Protein AF-0000000076986223 (afdb_homodimer)

Nearest PDB structures (foldseek):
  4iwb-assembly1_A  TM=4.408E-01  e=3.307E+00  Aquifex aeolicus
  2l6g-assembly1_A  TM=3.551E-01  e=8.817E+00  unclassified
  2l6g-assembly1_A  TM=3.552E-01  e=9.725E+00  unclassified

Radius of gyration: 21.14 Å; Cα contacts (8 Å, |Δi|>4): 326; chains: 2; bounding box: 59×64×64 Å

Sequence (326 aa):
MASEPKKGCLAKALCYPVVVFSQCLNPPRLSQDSILYWYIPFAGGASYTAFSIHIFNPKSLASLFPNGNHMVANMLLFNTHLGAGLYLFNRRHLALAPTHYRLMYSVYGAVIFNFGSILLWALSKVVLPENAWVRGSCAVSASLAMLLIGREYVNYVDSKIKKMASEPKKGCLAKALCYPVVVFSQCLNPPRLSQDSILYWYIPFAGGASYTAFSIHIFNPKSLASLFPNGNHMVANMLLFNTHLGAGLYLFNRRHLALAPTHYRLMYSVYGAVIFNFGSILLWALSKVVLPENAWVRGSCAVSASLAMLLIGREYVNYVDSKIKK

Solvent-accessible surface area (backbone atoms only — not comparable to full-atom values): 16860 Å² total; per-residue (Å²): 144,76,85,68,74,65,61,59,58,56,50,54,59,57,44,45,55,46,46,55,51,46,48,65,70,55,70,71,72,93,38,76,63,40,38,54,67,43,47,41,28,49,52,6,52,54,23,41,32,54,43,33,29,33,69,50,35,57,61,60,44,36,70,76,30,71,92,41,35,70,59,51,52,49,50,24,51,50,38,22,38,53,7,43,18,38,48,47,44,68,29,69,69,38,62,75,43,60,67,71,57,24,50,50,53,14,48,51,51,17,50,26,48,52,32,8,48,50,43,50,46,54,61,54,42,72,78,47,72,99,39,69,65,62,29,42,52,47,17,46,51,51,40,50,49,54,53,49,53,53,50,49,51,55,50,52,54,43,68,46,37,64,129,142,83,85,64,75,64,60,59,58,57,50,54,59,56,44,47,55,46,46,54,51,47,48,64,70,55,70,73,73,95,37,75,63,40,38,54,67,42,48,42,28,48,52,6,52,52,24,41,33,53,45,33,29,33,70,50,34,58,61,60,42,36,70,78,29,72,93,41,33,71,58,50,52,48,49,24,53,48,38,23,38,51,6,43,17,37,48,47,44,70,29,69,69,37,62,75,43,60,66,72,58,26,51,48,53,15,48,51,50,18,50,26,48,51,32,7,46,50,44,51,47,55,62,52,44,72,77,47,72,100,39,69,67,61,29,43,51,48,17,47,51,51,40,49,50,53,51,49,52,53,49,49,50,54,49,51,53,39,68,45,38,64,130

Foldseek 3Di:
DDDPVPVVVVVVLVVVVVVLVVCVVPQDDDDPCSCLAPVLLVLLLVLLLVLLLCLLPVVVQCVVPVPCSVVSNVVSLVSVLSNQLSNQLPADVLVPPPNVVSNVVSNVVSVCLSVVLSVVSNVVSVVDDPDSVRSSVCSNVSSVVSVSVVVVVSVVVSVPDDD/DDDPPPVVVVVVLVVVVVVLVVCVVPQDDDDPCSCLAPVLLVLLLVLLLVLLLCLLPVVVQCVVPVPCSVVSNVVSLVSVLSNQLSNQLPADVLVVPPNVVSNVVSNVVSVCLSVVLSVVSNVVSVVDDPDSVRSSVCSNVSSVVSVSVVVVVSVVVSVPDDD

pLDDT: mean 83.34, std 21.3, range [25.44, 98.75]

Secondary structure (DSSP, 8-state):
---TTHHHHHHHHHHHHHHHHHHHHSPPP--HHHIIIIIHHHHHHHHHHHHHHHHH-HHHHHHH-TTTHHHHHHHHHHHHHHHHHHHHHT-HHHHTS-HHHHHHHHHHHHHHHHHHHHHHHHHHHTTS-S-HHHHHHHHHHHHHHHHHHHHHHHHHHHHHB--/---GGGHHHHHHHHHHHHHHHHHHHSPPP--HHHIIIIIHHHHHHHHHHHHHHHHH-HHHHHHH-TTTHHHHHHHHHHHHHHHHHHHHHT-HHHHTS-HHHHHHHHHHHHHHHHHHHHHHHHHHHTTS-S-HHHHHHHHHHHHHHHHHHHHHHHHHHHHHB--

Structure (mmCIF, N/CA/C/O backbone):
data_AF-0000000076986223-model_v1
#
loop_
_entity.id
_entity.type
_entity.pdbx_description
1 polymer 'Uncharacterized protein'
#
loop_
_atom_site.group_PDB
_atom_site.id
_atom_site.type_symbol
_atom_site.label_atom_id
_atom_site.label_alt_id
_atom_site.label_comp_id
_atom_site.label_asym_id
_atom_site.label_entity_id
_atom_site.label_seq_id
_atom_site.pdbx_PDB_ins_code
_atom_site.Cartn_x
_atom_site.Cartn_y
_atom_site.Cartn_z
_atom_site.occupancy
_atom_site.B_iso_or_equiv
_atom_site.auth_seq_id
_atom_site.auth_comp_id
_atom_site.auth_asym_id
_atom_site.auth_atom_id
_atom_site.pdbx_PDB_model_num
ATOM 1 N N . MET A 1 1 ? -9.914 38.312 -14.742 1 25.44 1 MET A N 1
ATOM 2 C CA . MET A 1 1 ? -8.578 38.406 -14.164 1 25.44 1 MET A CA 1
ATOM 3 C C . MET A 1 1 ? -8.047 37.031 -13.781 1 25.44 1 MET A C 1
ATOM 5 O O . MET A 1 1 ? -7.094 36.938 -13.008 1 25.44 1 MET A O 1
ATOM 9 N N . ALA A 1 2 ? -8.578 35.906 -14.062 1 27.08 2 ALA A N 1
ATOM 10 C CA . ALA A 1 2 ? -9.227 34.75 -13.5 1 27.08 2 ALA A CA 1
ATOM 11 C C . ALA A 1 2 ? -8.281 33.531 -13.469 1 27.08 2 ALA A C 1
ATOM 13 O O . ALA A 1 2 ? -8.086 32.938 -12.422 1 27.08 2 ALA A O 1
ATOM 14 N N . SER A 1 3 ? -8.25 32.75 -14.461 1 30.22 3 SER A N 1
ATOM 15 C CA . SER A 1 3 ? -8.156 31.281 -14.492 1 30.22 3 SER A CA 1
ATOM 16 C C . SER A 1 3 ? -6.699 30.812 -14.508 1 30.22 3 SER A C 1
ATOM 18 O O . SER A 1 3 ? -6.375 29.797 -15.117 1 30.22 3 SER A O 1
ATOM 20 N N . GLU A 1 4 ? -5.668 31.688 -14.211 1 30.16 4 GLU A N 1
ATOM 21 C CA . GLU A 1 4 ? -4.258 31.422 -14.477 1 30.16 4 GLU A CA 1
ATOM 22 C C . GLU A 1 4 ? -3.715 30.344 -13.547 1 30.16 4 GLU A C 1
ATOM 24 O O . GLU A 1 4 ? -2.51 30.094 -13.523 1 30.16 4 GLU A O 1
ATOM 29 N N . PRO A 1 5 ? -4.367 30.094 -12.352 1 35.06 5 PRO A N 1
ATOM 30 C CA . PRO A 1 5 ? -3.643 29.391 -11.289 1 35.06 5 PRO A CA 1
ATOM 31 C C . PRO A 1 5 ? -3.262 27.969 -11.672 1 35.06 5 PRO A C 1
ATOM 33 O O . PRO A 1 5 ? -2.73 27.219 -10.836 1 35.06 5 PRO A O 1
ATOM 36 N N . LYS A 1 6 ? -3.742 27.5 -12.742 1 38.44 6 LYS A N 1
ATOM 37 C CA . LYS A 1 6 ? -3.525 26.078 -13.062 1 38.44 6 LYS A CA 1
ATOM 38 C C . LYS A 1 6 ? -2.064 25.812 -13.414 1 38.44 6 LYS A C 1
ATOM 40 O O . LYS A 1 6 ? -1.655 24.672 -13.555 1 38.44 6 LYS A O 1
ATOM 45 N N . LYS A 1 7 ? -1.315 26.734 -14.031 1 38.19 7 LYS A N 1
ATOM 46 C CA . LYS A 1 7 ? 0.03 26.562 -14.57 1 38.19 7 LYS A CA 1
ATOM 47 C C . LYS A 1 7 ? 1.044 26.328 -13.453 1 38.19 7 LYS A C 1
ATOM 49 O O . LYS A 1 7 ? 2.072 25.688 -13.664 1 38.19 7 LYS A O 1
ATOM 54 N N . GLY A 1 8 ? 0.812 26.891 -12.289 1 32.44 8 GLY A N 1
ATOM 55 C CA . GLY A 1 8 ? 1.794 26.797 -11.227 1 32.44 8 GLY A CA 1
ATOM 56 C C . GLY A 1 8 ? 1.901 25.391 -10.641 1 32.44 8 GLY A C 1
ATOM 57 O O . GLY A 1 8 ? 2.943 25.016 -10.102 1 32.44 8 GLY A O 1
ATOM 58 N N . CYS A 1 9 ? 0.791 24.703 -10.586 1 33.97 9 CYS A N 1
ATOM 59 C CA . CYS A 1 9 ? 0.79 23.391 -9.938 1 33.97 9 CYS A CA 1
ATOM 60 C C . CYS A 1 9 ? 1.494 22.344 -10.797 1 33.97 9 CYS A C 1
ATOM 62 O O . CYS A 1 9 ? 2.232 21.516 -10.273 1 33.97 9 CYS A O 1
ATOM 64 N N . LEU A 1 10 ? 1.313 22.406 -12.055 1 32.84 10 LEU A N 1
ATOM 65 C CA . LEU A 1 10 ? 2.047 21.516 -12.953 1 32.84 10 LEU A CA 1
ATOM 66 C C . LEU A 1 10 ? 3.535 21.844 -12.945 1 32.84 10 LEU A C 1
ATOM 68 O O . LEU A 1 10 ? 4.375 20.953 -12.969 1 32.84 10 LEU A O 1
ATOM 72 N N . ALA A 1 11 ? 3.867 23.062 -12.969 1 33.06 11 ALA A N 1
ATOM 73 C CA . ALA A 1 11 ? 5.262 23.484 -12.945 1 33.06 11 ALA A CA 1
ATOM 74 C C . ALA A 1 11 ? 5.953 23.031 -11.664 1 33.06 11 ALA A C 1
ATOM 76 O O . ALA A 1 11 ? 7.082 22.547 -11.695 1 33.06 11 ALA A O 1
ATOM 77 N N . LYS A 1 12 ? 5.316 23.156 -10.539 1 37.81 12 LYS A N 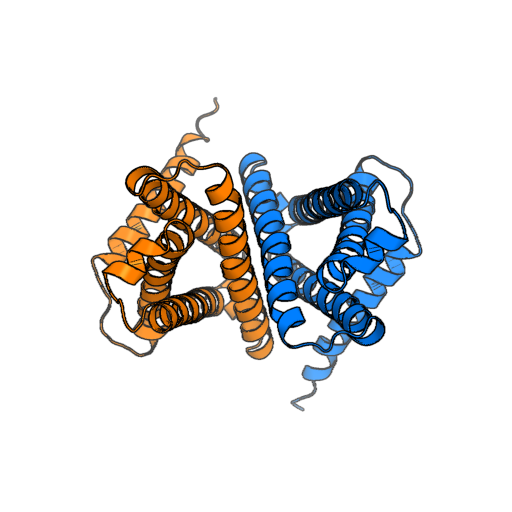1
ATOM 78 C CA . LYS A 1 12 ? 5.91 22.703 -9.281 1 37.81 12 LYS A CA 1
ATOM 79 C C . LYS A 1 12 ? 6.004 21.172 -9.234 1 37.81 12 LYS A C 1
ATOM 81 O O . LYS A 1 12 ? 6.941 20.625 -8.656 1 37.81 12 LYS A O 1
ATOM 86 N N . ALA A 1 13 ? 5.141 20.5 -9.805 1 37.47 13 ALA A N 1
ATOM 87 C CA . ALA A 1 13 ? 5.207 19.047 -9.961 1 37.47 13 ALA A CA 1
ATOM 88 C C . ALA A 1 13 ? 6.375 18.656 -10.852 1 37.47 13 ALA A C 1
ATOM 90 O O . ALA A 1 13 ? 7.023 17.625 -10.617 1 37.47 13 ALA A O 1
ATOM 91 N N . LEU A 1 14 ? 6.609 19.344 -11.867 1 36.62 14 LEU A N 1
ATOM 92 C CA . LEU A 1 14 ? 7.746 19.125 -12.758 1 36.62 14 LEU A CA 1
ATOM 93 C C . LEU A 1 14 ? 9.047 19.578 -12.094 1 36.62 14 LEU A C 1
ATOM 95 O O . LEU A 1 14 ? 10.133 19.156 -12.5 1 36.62 14 LEU A O 1
ATOM 99 N N . CYS A 1 15 ? 8.938 20.547 -11.297 1 36.09 15 CYS A N 1
ATOM 100 C CA . CYS A 1 15 ? 10.164 21 -10.648 1 36.09 15 CYS A CA 1
ATOM 101 C C . CYS A 1 15 ? 10.672 19.969 -9.656 1 36.09 15 CYS A C 1
ATOM 103 O O . CYS A 1 15 ? 11.867 19.922 -9.352 1 36.09 15 CYS A O 1
ATOM 105 N N . TYR A 1 16 ? 9.852 19.266 -9.125 1 38.56 16 TYR A N 1
ATOM 106 C CA . TYR A 1 16 ? 10.25 18.281 -8.117 1 38.56 16 TYR A CA 1
ATOM 107 C C . TYR A 1 16 ? 11.062 17.156 -8.742 1 38.56 16 TYR A C 1
ATOM 109 O O . TYR A 1 16 ? 12.055 16.703 -8.156 1 38.56 16 TYR A O 1
ATOM 117 N N . PRO A 1 17 ? 10.727 16.688 -9.844 1 40 17 PRO A N 1
ATOM 118 C CA . PRO A 1 17 ? 11.703 15.781 -10.445 1 40 17 PRO A CA 1
ATOM 119 C C . PRO A 1 17 ? 13.07 16.438 -10.656 1 40 17 PRO A C 1
ATOM 121 O O . PRO A 1 17 ? 14.102 15.781 -10.492 1 40 17 PRO A O 1
ATOM 124 N N . VAL A 1 18 ? 12.953 17.609 -10.969 1 40.72 18 VAL A N 1
ATOM 125 C CA . VAL A 1 18 ? 14.211 18.328 -11.211 1 40.72 18 VAL A CA 1
ATOM 126 C C . VAL A 1 18 ? 15 18.438 -9.906 1 40.72 18 VAL A C 1
ATOM 128 O O . VAL A 1 18 ? 16.219 18.266 -9.891 1 40.72 18 VAL A O 1
ATOM 131 N N . VAL A 1 19 ? 14.32 18.688 -8.898 1 38.53 19 VAL A N 1
ATOM 132 C CA . VAL A 1 19 ? 15.055 18.828 -7.645 1 38.53 19 VAL A CA 1
ATOM 133 C C . VAL A 1 19 ? 15.594 17.469 -7.207 1 38.53 19 VAL A C 1
ATOM 135 O O . VAL A 1 19 ? 16.734 17.359 -6.777 1 38.53 19 VAL A O 1
ATOM 138 N N . VAL A 1 20 ? 14.773 16.5 -7.27 1 45.53 20 VAL A N 1
ATOM 139 C CA . VAL A 1 20 ? 15.273 15.172 -6.914 1 45.53 20 VAL A CA 1
ATOM 140 C C . VAL A 1 20 ? 16.438 14.797 -7.828 1 45.53 20 VAL A C 1
ATOM 142 O O . VAL A 1 20 ? 17.453 14.281 -7.363 1 45.53 20 VAL A O 1
ATOM 145 N N . PHE A 1 21 ? 16.172 15.094 -9.086 1 45.91 21 PHE A N 1
ATOM 146 C CA . PHE A 1 21 ? 17.25 14.844 -10.039 1 45.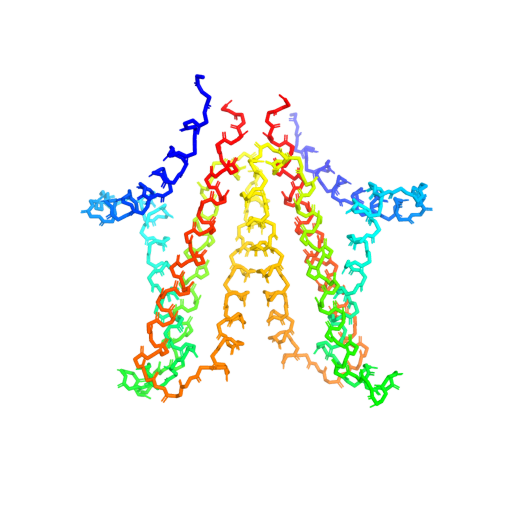91 21 PHE A CA 1
ATOM 147 C C . PHE A 1 21 ? 18.453 15.711 -9.727 1 45.91 21 PHE A C 1
ATOM 149 O O . PHE A 1 21 ? 19.594 15.25 -9.805 1 45.91 21 PHE A O 1
ATOM 156 N N . SER A 1 22 ? 18.188 16.891 -9.422 1 40.97 22 SER A N 1
ATOM 157 C CA . SER A 1 22 ? 19.297 17.781 -9.117 1 40.97 22 SER A CA 1
ATOM 158 C C . SER A 1 22 ? 20 17.375 -7.824 1 40.97 22 SER A C 1
ATOM 160 O O . SER A 1 22 ? 21.219 17.484 -7.715 1 40.97 22 SER A O 1
ATOM 162 N N . GLN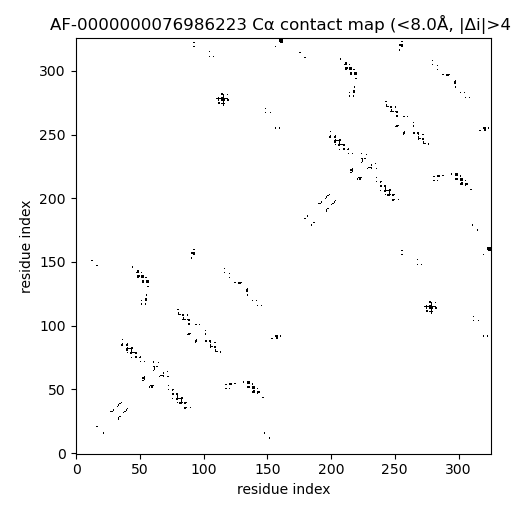 A 1 23 ? 19.297 17.109 -6.848 1 45.03 23 GLN A N 1
ATOM 163 C CA . GLN A 1 23 ? 19.938 16.656 -5.617 1 45.03 23 GLN A CA 1
ATOM 164 C C . GLN A 1 23 ? 20.719 15.359 -5.844 1 45.03 23 GLN A C 1
ATOM 166 O O . GLN A 1 23 ? 21.719 15.109 -5.18 1 45.03 23 GLN A O 1
ATOM 171 N N . CYS A 1 24 ? 20.156 14.586 -6.688 1 49.22 24 CYS A N 1
ATOM 172 C CA . CYS A 1 24 ? 20.922 13.406 -7.066 1 49.22 24 CYS A CA 1
ATOM 173 C C . CYS A 1 24 ? 22.281 13.789 -7.633 1 49.22 24 CYS A C 1
ATOM 175 O O . CYS A 1 24 ? 23.25 13.047 -7.496 1 49.22 24 CYS A O 1
ATOM 177 N N . LEU A 1 25 ? 22.359 14.938 -8.211 1 49.25 25 LEU A N 1
ATOM 178 C CA . LEU A 1 25 ? 23.594 15.328 -8.883 1 49.25 25 LEU A CA 1
ATOM 179 C C . LEU A 1 25 ? 24.578 15.938 -7.891 1 49.25 25 LEU A C 1
ATOM 181 O O . LEU A 1 25 ? 25.781 16.031 -8.188 1 49.25 25 LEU A O 1
ATOM 185 N N . ASN A 1 26 ? 24.156 16.438 -6.789 1 49.47 26 ASN A N 1
ATOM 186 C CA . ASN A 1 26 ? 25.125 16.938 -5.805 1 49.47 26 ASN A CA 1
ATOM 187 C C . ASN A 1 26 ? 24.984 16.203 -4.473 1 49.47 26 ASN A C 1
ATOM 189 O O . ASN A 1 26 ? 24.281 16.672 -3.57 1 49.47 26 ASN A O 1
ATOM 193 N N . PRO A 1 27 ? 25.578 15.023 -4.461 1 58.69 27 PRO A N 1
ATOM 194 C CA . PRO A 1 27 ? 25.453 14.258 -3.217 1 58.69 27 PRO A CA 1
ATOM 195 C C . PRO A 1 27 ? 26.109 14.961 -2.027 1 58.69 27 PRO A C 1
ATOM 197 O O . PRO A 1 27 ? 27.156 15.602 -2.178 1 58.69 27 PRO A O 1
ATOM 200 N N . PRO A 1 28 ? 25.344 15.164 -0.94 1 62.69 28 PRO A N 1
ATOM 201 C CA . PRO A 1 28 ? 25.938 15.789 0.245 1 62.69 28 PRO A CA 1
ATOM 202 C C . PRO A 1 28 ? 27.141 15.023 0.77 1 62.69 28 PRO A C 1
ATOM 204 O O . PRO A 1 28 ? 27.375 13.875 0.378 1 62.69 28 PRO A O 1
ATOM 207 N N . ARG A 1 29 ? 27.922 15.719 1.594 1 67.94 29 ARG A N 1
ATOM 208 C CA . ARG A 1 29 ? 29.047 15.094 2.266 1 67.94 29 ARG A CA 1
ATOM 209 C C . ARG A 1 29 ? 28.594 13.922 3.133 1 67.94 29 ARG A C 1
ATOM 211 O O . ARG A 1 29 ? 27.484 13.938 3.668 1 67.94 29 ARG A O 1
ATOM 218 N N . LEU A 1 30 ? 29.375 12.789 3.215 1 69.44 30 LEU A N 1
ATOM 219 C CA . LEU A 1 30 ? 29.062 11.547 3.914 1 69.44 30 LEU A CA 1
ATOM 220 C C . LEU A 1 30 ? 28.969 11.773 5.418 1 69.44 30 LEU A C 1
ATOM 222 O O . LEU A 1 30 ? 29.922 12.258 6.035 1 69.44 30 LEU A O 1
ATOM 226 N N . SER A 1 31 ? 27.859 11.977 5.98 1 72.56 31 SER A N 1
ATOM 227 C CA . SER A 1 31 ? 27.547 12 7.406 1 72.56 31 SER A CA 1
ATOM 228 C C . SER A 1 31 ? 26.406 11.047 7.734 1 72.56 31 SER A C 1
ATOM 230 O O . SER A 1 31 ? 25.719 10.539 6.832 1 72.56 31 SER A O 1
ATOM 232 N N . GLN A 1 32 ? 26.406 10.648 8.992 1 75.94 32 GLN A N 1
ATOM 233 C CA . GLN A 1 32 ? 25.328 9.758 9.398 1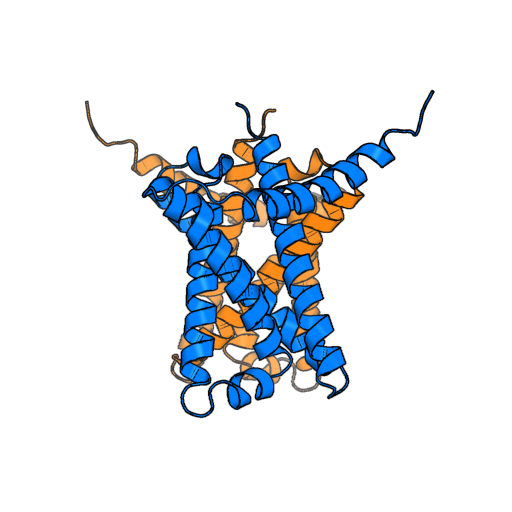 75.94 32 GLN A CA 1
ATOM 234 C C . GLN A 1 32 ? 23.969 10.312 8.961 1 75.94 32 GLN A C 1
ATOM 236 O O . GLN A 1 32 ? 23.109 9.562 8.477 1 75.94 32 GLN A O 1
ATOM 241 N N . ASP A 1 33 ? 23.859 11.539 9.055 1 76.12 33 ASP A N 1
ATOM 242 C CA . ASP A 1 33 ? 22.594 12.18 8.672 1 76.12 33 ASP A CA 1
ATOM 243 C C . ASP A 1 33 ? 22.375 12.109 7.164 1 76.12 33 ASP A C 1
ATOM 245 O O . ASP A 1 33 ? 21.266 11.812 6.707 1 76.12 33 ASP A O 1
ATOM 249 N N . SER A 1 34 ? 23.406 12.32 6.512 1 76.06 34 SER A N 1
ATOM 250 C CA . SER A 1 34 ? 23.281 12.305 5.059 1 76.06 34 SER A CA 1
ATOM 251 C C . SER A 1 34 ? 22.984 10.898 4.547 1 76.06 34 SER A C 1
ATOM 253 O O . SER A 1 34 ? 22.266 10.727 3.553 1 76.06 34 SER A O 1
ATOM 255 N N . ILE A 1 35 ? 23.531 9.969 5.195 1 71.81 35 ILE A N 1
ATOM 256 C CA . ILE A 1 35 ? 23.328 8.578 4.809 1 71.81 35 ILE A CA 1
ATOM 257 C C . ILE A 1 35 ? 21.859 8.195 5.035 1 71.81 35 ILE A C 1
ATOM 259 O O . ILE A 1 35 ? 21.203 7.66 4.141 1 71.81 35 ILE A O 1
ATOM 263 N N . LEU A 1 36 ? 21.391 8.531 6.148 1 75 36 LEU A N 1
ATOM 264 C CA . LEU A 1 36 ? 20.047 8.109 6.555 1 75 36 LEU A CA 1
ATOM 265 C C . LEU A 1 36 ? 18.984 8.93 5.836 1 75 36 LEU A C 1
ATOM 267 O O . LEU A 1 36 ? 17.891 8.43 5.57 1 75 36 LEU A O 1
ATOM 271 N N . TYR A 1 37 ? 19.359 10.109 5.492 1 77.62 37 TYR A N 1
ATOM 272 C CA . TYR A 1 37 ? 18.328 11.008 4.996 1 77.62 37 TYR A CA 1
ATOM 273 C C . TYR A 1 37 ? 18.344 11.07 3.475 1 77.62 37 TYR A C 1
ATOM 275 O O . TYR A 1 37 ? 17.312 11.375 2.852 1 77.62 37 TYR A O 1
ATOM 283 N N . TRP A 1 38 ? 19.5 10.664 2.928 1 77.62 38 TRP A N 1
ATOM 284 C CA . TRP A 1 38 ? 19.578 10.875 1.485 1 77.62 38 TRP A CA 1
ATOM 285 C C . TRP A 1 38 ? 20.031 9.602 0.772 1 77.62 38 TRP A C 1
ATOM 287 O O . TRP A 1 38 ? 19.344 9.109 -0.123 1 77.62 38 TRP A O 1
ATOM 297 N N . TYR A 1 39 ? 21.031 9.008 1.25 1 76.75 39 TYR A N 1
ATOM 298 C CA . TYR A 1 39 ? 21.656 7.938 0.487 1 76.75 39 TYR A CA 1
ATOM 299 C C . TYR A 1 39 ? 20.828 6.668 0.519 1 76.75 39 TYR A C 1
ATOM 301 O O . TYR A 1 39 ? 20.594 6.035 -0.516 1 76.75 39 TYR A O 1
ATOM 309 N N . ILE A 1 40 ? 20.391 6.359 1.681 1 82.94 40 ILE A N 1
ATOM 310 C CA . ILE A 1 40 ? 19.641 5.113 1.804 1 82.94 40 ILE A CA 1
ATOM 311 C C . ILE A 1 40 ? 18.297 5.246 1.096 1 82.94 40 ILE A C 1
ATOM 313 O O . ILE A 1 40 ? 17.906 4.379 0.309 1 82.94 40 ILE A O 1
ATOM 317 N N . PRO A 1 41 ? 17.625 6.34 1.262 1 85.88 41 PRO A N 1
ATOM 318 C CA . PRO A 1 41 ? 16.375 6.504 0.522 1 85.88 41 PRO A CA 1
ATOM 319 C C . PRO A 1 41 ? 16.578 6.527 -0.991 1 85.88 41 PRO A C 1
ATOM 321 O O . PRO A 1 41 ? 15.781 5.957 -1.735 1 85.88 41 PRO A O 1
ATOM 324 N N . PHE A 1 42 ? 17.688 7.059 -1.404 1 88.88 42 PHE A N 1
ATOM 325 C CA . PHE A 1 42 ? 17.984 7.102 -2.832 1 88.88 42 PHE A CA 1
ATOM 326 C C . PHE A 1 42 ? 18.297 5.707 -3.365 1 88.88 42 PHE A C 1
ATOM 328 O O . PHE A 1 42 ? 17.797 5.316 -4.418 1 88.88 42 PHE A O 1
ATOM 335 N N . ALA A 1 43 ? 19.125 5.09 -2.598 1 92.25 43 ALA A N 1
ATOM 336 C CA . ALA A 1 43 ? 19.438 3.711 -2.965 1 92.25 43 ALA A CA 1
ATOM 337 C C . ALA A 1 43 ? 18.172 2.844 -2.951 1 92.25 43 ALA A C 1
ATOM 339 O O . ALA A 1 43 ? 18.031 1.946 -3.785 1 92.25 43 ALA A O 1
ATOM 340 N N . GLY A 1 44 ? 17.344 3.08 -2.002 1 96.12 44 GLY A N 1
ATOM 341 C CA . GLY A 1 44 ? 16.078 2.369 -1.949 1 96.12 44 GLY A CA 1
ATOM 342 C C . GLY A 1 44 ? 15.203 2.621 -3.162 1 96.12 44 GLY A C 1
ATOM 343 O O . GLY A 1 44 ? 14.562 1.7 -3.676 1 96.12 44 GLY A O 1
ATOM 344 N N . GLY A 1 45 ? 15.148 3.854 -3.627 1 96 45 GLY A N 1
ATOM 345 C CA . GLY A 1 45 ? 14.398 4.176 -4.832 1 96 45 GLY A CA 1
ATOM 346 C C . GLY A 1 45 ? 14.938 3.48 -6.07 1 96 45 GLY A C 1
ATOM 347 O O . GLY A 1 45 ? 14.172 2.975 -6.891 1 96 45 GLY A O 1
ATOM 348 N N . ALA A 1 46 ? 16.25 3.451 -6.188 1 95.06 46 ALA A N 1
ATOM 349 C CA . ALA A 1 46 ? 16.891 2.754 -7.305 1 95.06 46 ALA A CA 1
ATOM 350 C C . ALA A 1 46 ? 16.578 1.261 -7.266 1 95.06 46 ALA A C 1
ATOM 352 O O . ALA A 1 46 ? 16.297 0.652 -8.297 1 95.06 46 ALA A O 1
ATOM 353 N N . SER A 1 47 ? 16.656 0.711 -6.055 1 97.5 47 SER A N 1
ATOM 354 C CA . SER A 1 47 ? 16.312 -0.694 -5.871 1 97.5 47 SER A CA 1
ATOM 355 C C . SER A 1 47 ? 14.844 -0.955 -6.219 1 97.5 47 SER A C 1
ATOM 357 O O . SER A 1 47 ? 14.508 -2.01 -6.766 1 97.5 47 SER A O 1
ATOM 359 N N . TYR A 1 48 ? 14.023 -0.02 -5.887 1 98.12 48 TYR A N 1
ATOM 360 C CA . TYR A 1 48 ? 12.602 -0.097 -6.203 1 98.12 48 TYR A CA 1
ATOM 361 C C . TYR A 1 48 ? 12.383 -0.191 -7.707 1 98.12 48 TYR A C 1
ATOM 363 O O . TYR A 1 48 ? 11.625 -1.044 -8.18 1 98.12 48 TYR A O 1
ATOM 371 N N . THR A 1 49 ? 13.055 0.582 -8.461 1 97.69 49 THR A N 1
ATOM 372 C CA . THR A 1 49 ? 12.93 0.578 -9.922 1 97.69 49 THR A CA 1
ATOM 373 C C . THR A 1 49 ? 13.523 -0.699 -10.508 1 97.69 49 THR A C 1
ATOM 375 O O . THR A 1 49 ? 12.922 -1.321 -11.383 1 97.69 49 THR A O 1
ATOM 378 N N . ALA A 1 50 ? 14.648 -1.031 -10.016 1 96.75 50 ALA A N 1
ATOM 379 C CA . ALA A 1 50 ? 15.258 -2.273 -10.484 1 96.75 50 ALA A CA 1
ATOM 380 C C . ALA A 1 50 ? 14.359 -3.471 -10.195 1 96.75 50 ALA A C 1
ATOM 382 O O . ALA A 1 50 ? 14.203 -4.359 -11.031 1 96.75 50 ALA A O 1
ATOM 383 N N . PHE A 1 51 ? 13.789 -3.475 -9 1 97.81 51 PHE A N 1
ATOM 384 C CA . PHE A 1 51 ? 12.914 -4.566 -8.602 1 97.81 51 PHE A CA 1
ATOM 385 C C . PHE A 1 51 ? 11.68 -4.625 -9.5 1 97.81 51 PHE A C 1
ATOM 387 O O . PHE A 1 51 ? 11.188 -5.711 -9.82 1 97.81 51 PHE A O 1
ATOM 394 N N . SER A 1 52 ? 11.156 -3.479 -9.906 1 98.06 52 SER A N 1
ATOM 395 C CA . SER A 1 52 ? 10.008 -3.459 -10.812 1 98.06 52 SER A CA 1
ATOM 396 C C . SER A 1 52 ? 10.336 -4.133 -12.141 1 98.06 52 SER A C 1
ATOM 398 O O . SER A 1 52 ? 9.508 -4.852 -12.695 1 98.06 52 SER A O 1
ATOM 400 N N . ILE A 1 53 ? 11.516 -3.883 -12.648 1 96.88 53 ILE A N 1
ATOM 401 C CA . ILE A 1 53 ? 11.938 -4.516 -13.898 1 96.88 53 ILE A CA 1
ATOM 402 C C . ILE A 1 53 ? 11.953 -6.035 -13.719 1 96.88 53 ILE A C 1
ATOM 404 O O . ILE A 1 53 ? 11.516 -6.77 -14.609 1 96.88 53 ILE A O 1
ATOM 408 N N . HIS A 1 54 ? 12.438 -6.434 -12.594 1 96.62 54 HIS A N 1
ATOM 409 C CA . HIS A 1 54 ? 12.469 -7.855 -12.273 1 96.62 54 HIS A CA 1
ATOM 410 C C . HIS A 1 54 ? 11.062 -8.445 -12.234 1 96.62 54 HIS A C 1
ATOM 412 O O . HIS A 1 54 ? 10.844 -9.57 -12.695 1 96.62 54 HIS A O 1
ATOM 418 N N . ILE A 1 55 ? 10.117 -7.742 -11.672 1 96.88 55 ILE A N 1
ATOM 419 C CA . ILE A 1 55 ? 8.75 -8.234 -11.57 1 96.88 55 ILE A CA 1
ATOM 420 C C . ILE A 1 55 ? 8.133 -8.344 -12.961 1 96.88 55 ILE A C 1
ATOM 422 O O . ILE A 1 55 ? 7.48 -9.336 -13.281 1 96.88 55 ILE A O 1
ATOM 426 N N . PHE A 1 56 ? 8.375 -7.414 -13.812 1 97.12 56 PHE A N 1
ATOM 427 C CA . PHE A 1 56 ? 7.789 -7.387 -15.148 1 97.12 56 PHE A CA 1
ATOM 428 C C . PHE A 1 56 ? 8.492 -8.375 -16.062 1 97.12 56 PHE A C 1
ATOM 430 O O . PHE A 1 56 ? 7.883 -8.891 -17.016 1 97.12 56 PHE A O 1
ATOM 437 N N . ASN A 1 57 ? 9.734 -8.555 -15.82 1 94.88 57 ASN A N 1
ATOM 438 C CA . ASN A 1 57 ? 10.547 -9.445 -16.641 1 94.88 57 ASN A CA 1
ATOM 439 C C . ASN A 1 57 ? 11.555 -10.219 -15.789 1 94.88 57 ASN A C 1
ATOM 441 O O . ASN A 1 57 ? 12.727 -9.859 -15.719 1 94.88 57 ASN A O 1
ATOM 445 N N . PRO A 1 58 ? 11.18 -11.383 -15.289 1 91.44 58 PRO A N 1
ATOM 446 C CA . PRO A 1 58 ? 12.055 -12.133 -14.375 1 91.44 58 PRO A CA 1
ATOM 447 C C . PRO A 1 58 ? 13.328 -12.633 -15.062 1 91.44 58 PRO A C 1
ATOM 449 O O . PRO A 1 58 ? 14.328 -12.898 -14.391 1 91.44 58 PRO A O 1
ATOM 452 N N . LYS A 1 59 ? 13.305 -12.742 -16.312 1 91.12 59 LYS A N 1
ATOM 453 C CA . LYS A 1 59 ? 14.484 -13.195 -17.047 1 91.12 59 LYS A CA 1
ATOM 454 C C . LYS A 1 59 ? 15.609 -12.172 -16.984 1 91.12 59 LYS A C 1
ATOM 456 O O . LYS A 1 59 ? 16.781 -12.516 -17.156 1 91.12 59 LYS A O 1
ATOM 461 N N . SER A 1 60 ? 15.156 -10.922 -16.828 1 89.56 60 SER A N 1
ATOM 462 C CA . SER A 1 60 ? 16.156 -9.859 -16.812 1 89.56 60 SER A CA 1
ATOM 463 C C . SER A 1 60 ? 17.188 -10.094 -15.711 1 89.56 60 SER A C 1
ATOM 465 O O . SER A 1 60 ? 18.406 -10.07 -15.969 1 89.56 60 SER A O 1
ATOM 467 N N . LEU A 1 61 ? 16.781 -10.375 -14.508 1 88.56 61 LEU A N 1
ATOM 468 C CA . LEU A 1 61 ? 17.703 -10.594 -13.391 1 88.56 61 LEU A CA 1
ATOM 469 C C . LEU A 1 61 ? 18.391 -11.945 -13.516 1 88.56 61 LEU A C 1
ATOM 471 O O . LEU A 1 61 ? 19.562 -12.078 -13.148 1 88.56 61 LEU A O 1
ATOM 475 N N . ALA A 1 62 ? 17.734 -12.898 -14.031 1 90.31 62 ALA A N 1
ATOM 476 C CA . ALA A 1 62 ? 18.312 -14.234 -14.195 1 90.31 62 ALA A CA 1
ATOM 477 C C . ALA A 1 62 ? 19.469 -14.219 -15.172 1 90.31 62 ALA A C 1
ATOM 479 O O . ALA A 1 62 ? 20.438 -14.977 -15.023 1 90.31 62 ALA A O 1
ATOM 480 N N . SER A 1 63 ? 19.344 -13.406 -16.141 1 90.12 63 SER A N 1
ATOM 481 C CA . SER A 1 63 ? 20.422 -13.289 -17.125 1 90.12 63 SER A CA 1
ATOM 482 C C . SER A 1 63 ? 21.641 -12.602 -16.516 1 90.12 63 SER A C 1
ATOM 484 O O . SER A 1 63 ? 22.781 -12.969 -16.828 1 90.12 63 SER A O 1
ATOM 486 N N . LEU A 1 64 ? 21.438 -11.602 -15.695 1 89.5 64 LEU A N 1
ATOM 487 C CA . LEU A 1 64 ? 22.516 -10.844 -15.086 1 89.5 64 LEU A CA 1
ATOM 488 C C . LEU A 1 64 ? 23.125 -11.617 -13.914 1 89.5 64 LEU A C 1
ATOM 490 O O . LEU A 1 64 ? 24.328 -11.516 -13.664 1 89.5 64 LEU A O 1
ATOM 494 N N . PHE A 1 65 ? 22.328 -12.352 -13.211 1 90.94 65 PHE A N 1
ATOM 495 C CA . PHE A 1 65 ? 22.766 -13.117 -12.047 1 90.94 65 PHE A CA 1
ATOM 496 C C . PHE A 1 65 ? 22.172 -14.523 -12.078 1 90.94 65 PHE A C 1
ATOM 498 O O . PHE A 1 65 ? 21.281 -14.844 -11.281 1 90.94 65 PHE A O 1
ATOM 505 N N . PRO A 1 66 ? 22.766 -15.391 -12.852 1 89.94 66 PRO A N 1
ATOM 506 C CA . PRO A 1 66 ? 22.188 -16.719 -13.07 1 89.94 66 PRO A CA 1
ATOM 507 C C . PRO A 1 66 ? 22.156 -17.562 -11.805 1 89.94 66 PRO A C 1
ATOM 509 O O . PRO A 1 66 ? 21.219 -18.328 -11.578 1 89.94 66 PRO A O 1
ATOM 512 N N . ASN A 1 67 ? 23.125 -17.438 -10.891 1 91 67 ASN A N 1
ATOM 513 C CA . ASN A 1 67 ? 23.188 -18.281 -9.703 1 91 67 ASN A CA 1
ATOM 514 C C . ASN A 1 67 ? 22.703 -17.547 -8.461 1 91 67 ASN A C 1
ATOM 516 O O . ASN A 1 67 ? 22.672 -18.109 -7.367 1 91 67 ASN A O 1
ATOM 520 N N . GLY A 1 68 ? 22.188 -16.297 -8.672 1 91.12 68 GLY A N 1
ATOM 521 C CA . GLY A 1 68 ? 21.844 -15.508 -7.5 1 91.12 68 GLY A CA 1
ATOM 522 C C . GLY A 1 68 ? 20.594 -14.656 -7.699 1 91.12 68 GLY A C 1
ATOM 523 O O . GLY A 1 68 ? 20.406 -13.664 -6.996 1 91.12 68 GLY A O 1
ATOM 524 N N . ASN A 1 69 ? 19.859 -15.047 -8.617 1 89 69 ASN A N 1
ATOM 525 C CA . ASN A 1 69 ? 18.75 -14.203 -9.016 1 89 69 ASN A CA 1
ATOM 526 C C . ASN A 1 69 ? 17.75 -14.016 -7.875 1 89 69 ASN A C 1
ATOM 528 O O . ASN A 1 69 ? 17.266 -12.906 -7.645 1 89 69 ASN A O 1
ATOM 532 N N . HIS A 1 70 ? 17.438 -15.062 -7.066 1 92 70 HIS A N 1
ATOM 533 C CA . HIS A 1 70 ? 16.5 -14.938 -5.949 1 92 70 HIS A CA 1
ATOM 534 C C . HIS A 1 70 ? 17.094 -14.086 -4.832 1 92 70 HIS A C 1
ATOM 536 O O . HIS A 1 70 ? 16.375 -13.297 -4.199 1 92 70 HIS A O 1
ATOM 542 N N . MET A 1 71 ? 18.375 -14.242 -4.645 1 93.69 71 MET A N 1
ATOM 543 C CA . MET A 1 71 ? 19.062 -13.477 -3.604 1 93.69 71 MET A CA 1
ATOM 544 C C . MET A 1 71 ? 19.094 -11.992 -3.953 1 93.69 71 MET A C 1
ATOM 546 O O . MET A 1 71 ? 18.828 -11.141 -3.098 1 93.69 71 MET A O 1
ATOM 550 N N . VAL A 1 72 ? 19.359 -11.719 -5.145 1 93.44 72 VAL A N 1
ATOM 551 C CA . VAL A 1 72 ? 19.453 -10.328 -5.59 1 93.44 72 VAL A CA 1
ATOM 552 C C . VAL A 1 72 ? 18.062 -9.672 -5.508 1 93.44 72 VAL A C 1
ATOM 554 O O . VAL A 1 72 ? 17.938 -8.531 -5.066 1 93.44 72 VAL A O 1
ATOM 557 N N . ALA A 1 73 ? 17.047 -10.359 -5.91 1 95.38 73 ALA A N 1
ATOM 558 C CA . ALA A 1 73 ? 15.68 -9.836 -5.84 1 95.38 73 ALA A CA 1
ATOM 559 C C . ALA A 1 73 ? 15.297 -9.508 -4.398 1 95.38 73 ALA A C 1
ATOM 561 O O . ALA A 1 73 ? 14.695 -8.461 -4.133 1 95.38 73 ALA A O 1
ATOM 562 N N . ASN A 1 74 ? 15.734 -10.328 -3.486 1 94.75 74 ASN A N 1
ATOM 563 C CA . ASN A 1 74 ? 15.438 -10.102 -2.076 1 94.75 74 ASN A CA 1
ATOM 564 C C . ASN A 1 74 ? 16.219 -8.914 -1.519 1 94.75 74 ASN A C 1
ATOM 566 O O . ASN A 1 74 ? 15.695 -8.164 -0.692 1 94.75 74 ASN A O 1
ATOM 570 N N . MET A 1 75 ? 17.375 -8.789 -1.965 1 96.31 75 MET A N 1
ATOM 571 C CA . MET A 1 75 ? 18.172 -7.645 -1.537 1 96.31 75 MET A CA 1
ATOM 572 C C . MET A 1 75 ? 17.578 -6.344 -2.062 1 96.31 75 MET A C 1
ATOM 574 O O . MET A 1 75 ? 17.578 -5.328 -1.36 1 96.31 75 MET A O 1
ATOM 578 N N . LEU A 1 76 ? 17.141 -6.414 -3.271 1 96.31 76 LEU A N 1
ATOM 579 C CA . LEU A 1 76 ? 16.469 -5.242 -3.832 1 96.31 76 LEU A CA 1
ATOM 580 C C . LEU A 1 76 ? 15.211 -4.902 -3.039 1 96.31 76 LEU A C 1
ATOM 582 O O . LEU A 1 76 ? 14.992 -3.742 -2.684 1 96.31 76 LEU A O 1
ATOM 586 N N . LEU A 1 77 ? 14.445 -5.949 -2.775 1 96.88 77 LEU A N 1
ATOM 587 C CA . LEU A 1 77 ? 13.211 -5.758 -2.023 1 96.88 77 LEU A CA 1
ATOM 588 C C . LEU A 1 77 ? 13.5 -5.238 -0.62 1 96.88 77 LEU A C 1
ATOM 590 O O . LEU A 1 77 ? 12.812 -4.34 -0.131 1 96.88 77 LEU A O 1
ATOM 594 N N . PHE A 1 78 ? 14.539 -5.781 -0.018 1 97 78 PHE A N 1
ATOM 595 C CA . PHE A 1 78 ? 14.914 -5.352 1.323 1 97 78 PHE A CA 1
ATOM 596 C C . PHE A 1 78 ? 15.359 -3.895 1.317 1 97 78 PHE A C 1
ATOM 598 O O . PHE A 1 78 ? 14.945 -3.109 2.172 1 97 78 PHE A O 1
ATOM 605 N N . ASN A 1 79 ? 16.125 -3.555 0.379 1 96.31 79 ASN A N 1
ATOM 606 C CA . ASN A 1 79 ? 16.641 -2.193 0.279 1 96.31 79 ASN A CA 1
ATOM 607 C C . ASN A 1 79 ? 15.516 -1.191 -0.002 1 96.31 79 ASN A C 1
ATOM 609 O O . ASN A 1 79 ? 15.57 -0.052 0.465 1 96.31 79 ASN A O 1
ATOM 613 N N . THR A 1 80 ? 14.594 -1.585 -0.801 1 97.75 80 THR A N 1
ATOM 614 C CA . THR A 1 80 ? 13.469 -0.692 -1.072 1 97.75 80 THR A CA 1
ATOM 615 C C . THR A 1 80 ? 12.648 -0.461 0.19 1 97.75 80 THR A C 1
ATOM 617 O O . THR A 1 80 ? 12.148 0.644 0.419 1 97.75 80 THR A O 1
ATOM 620 N N . HIS A 1 81 ? 12.5 -1.48 1.028 1 98.06 81 HIS A N 1
ATOM 621 C CA . HIS A 1 81 ? 11.789 -1.314 2.291 1 98.06 81 HIS A CA 1
ATOM 622 C C . HIS A 1 81 ? 12.539 -0.362 3.221 1 98.06 81 HIS A C 1
ATOM 624 O O . HIS A 1 81 ? 11.93 0.535 3.812 1 98.06 81 HIS A O 1
ATOM 630 N N . LEU A 1 82 ? 13.828 -0.594 3.281 1 96.44 82 LEU A N 1
ATOM 631 C CA . LEU A 1 82 ? 14.648 0.263 4.125 1 96.44 82 LEU A CA 1
ATOM 632 C C . LEU A 1 82 ? 14.625 1.704 3.627 1 96.44 82 LEU A C 1
ATOM 634 O O . LEU A 1 82 ? 14.477 2.637 4.422 1 96.44 82 LEU A O 1
ATOM 638 N N . GLY A 1 83 ? 14.773 1.851 2.408 1 96.06 83 GLY A N 1
ATOM 639 C CA . GLY A 1 83 ? 14.75 3.18 1.818 1 96.06 83 GLY A CA 1
ATOM 640 C C . GLY A 1 83 ? 13.438 3.902 2.023 1 96.06 83 GLY A C 1
ATOM 641 O O . GLY A 1 83 ? 13.414 5.039 2.498 1 96.06 83 GLY A O 1
ATOM 642 N N . ALA A 1 84 ? 12.344 3.254 1.638 1 97.12 84 ALA A N 1
ATOM 643 C CA . ALA A 1 84 ? 11.023 3.854 1.806 1 97.12 84 ALA A CA 1
ATOM 644 C C . ALA A 1 84 ? 10.734 4.141 3.275 1 97.12 84 ALA A C 1
ATOM 646 O O . ALA A 1 84 ? 10.188 5.191 3.613 1 97.12 84 ALA A O 1
ATOM 647 N N . GLY A 1 85 ? 11.117 3.215 4.121 1 96.81 85 GLY A N 1
ATOM 648 C CA . GLY A 1 85 ? 10.898 3.398 5.547 1 96.81 85 GLY A CA 1
ATOM 649 C C . GLY A 1 85 ? 11.648 4.59 6.117 1 96.81 85 GLY A C 1
ATOM 650 O O . GLY A 1 85 ? 11.078 5.395 6.855 1 96.81 85 GLY A O 1
ATOM 651 N N . LEU A 1 86 ? 12.844 4.719 5.781 1 94.44 86 LEU A N 1
ATOM 652 C CA . LEU A 1 86 ? 13.641 5.828 6.289 1 94.44 86 LEU A CA 1
ATOM 653 C C . LEU A 1 86 ? 13.195 7.148 5.68 1 94.44 86 LEU A C 1
ATOM 655 O O . LEU A 1 86 ? 13.227 8.188 6.34 1 94.44 86 LEU A O 1
ATOM 659 N N . TYR A 1 87 ? 12.883 7.074 4.449 1 94.69 87 TYR A N 1
ATOM 660 C CA . TYR A 1 87 ? 12.344 8.273 3.814 1 94.69 87 TYR A CA 1
ATOM 661 C C . TYR A 1 87 ? 11.133 8.797 4.582 1 94.69 87 TYR A C 1
ATOM 663 O O . TYR A 1 87 ? 11.047 9.992 4.875 1 94.69 87 TYR A O 1
ATOM 671 N N . LEU A 1 88 ? 10.234 7.902 4.926 1 95.69 88 LEU A N 1
ATOM 672 C CA . LEU A 1 88 ? 9.031 8.297 5.648 1 95.69 88 LEU A CA 1
ATOM 673 C C . LEU A 1 88 ? 9.367 8.695 7.082 1 95.69 88 LEU A C 1
ATOM 675 O O . LEU A 1 88 ? 8.82 9.672 7.598 1 95.69 88 LEU A O 1
ATOM 679 N N . PHE A 1 89 ? 10.273 7.938 7.668 1 94.06 89 PHE A N 1
ATOM 680 C CA . PHE A 1 89 ? 10.648 8.156 9.062 1 94.06 89 PHE A CA 1
ATOM 681 C C . PHE A 1 89 ? 11.203 9.57 9.258 1 94.06 89 PHE A C 1
ATOM 683 O O . PHE A 1 89 ? 11.016 10.172 10.312 1 94.06 89 PHE A O 1
ATOM 690 N N . ASN A 1 90 ? 11.805 10.133 8.289 1 91.5 90 ASN A N 1
ATOM 691 C CA . ASN A 1 90 ? 12.492 11.414 8.414 1 91.5 90 ASN A CA 1
ATOM 692 C C . ASN A 1 90 ? 11.633 12.562 7.895 1 91.5 90 ASN A C 1
ATOM 694 O O . ASN A 1 90 ? 12.109 13.688 7.746 1 91.5 90 ASN A O 1
ATOM 698 N N . ARG A 1 91 ? 10.477 12.289 7.637 1 92.06 91 ARG A N 1
ATOM 699 C CA . ARG A 1 91 ? 9.586 13.336 7.148 1 92.06 91 ARG A CA 1
ATOM 700 C C . ARG A 1 91 ? 9.148 14.25 8.289 1 92.06 91 ARG A C 1
ATOM 702 O O . ARG A 1 91 ? 9.055 13.82 9.438 1 92.06 91 ARG A O 1
ATOM 709 N N . ARG A 1 92 ? 8.844 15.469 7.949 1 89.56 92 ARG A N 1
ATOM 710 C CA . ARG A 1 92 ? 8.531 16.516 8.922 1 89.56 92 ARG A CA 1
ATOM 711 C C . ARG A 1 92 ? 7.266 16.172 9.703 1 89.56 92 ARG A C 1
ATOM 713 O O . ARG A 1 92 ? 7.207 16.375 10.914 1 89.56 92 ARG A O 1
ATOM 720 N N . HIS A 1 93 ? 6.258 15.773 9.062 1 90.56 93 HIS A N 1
ATOM 721 C CA . HIS A 1 93 ? 4.992 15.531 9.75 1 90.56 93 HIS A CA 1
ATOM 722 C C . HIS A 1 93 ? 5.117 14.391 10.75 1 90.56 93 HIS A C 1
ATOM 724 O O . HIS A 1 93 ? 4.371 14.328 11.727 1 90.56 93 HIS A O 1
ATOM 730 N N . LEU A 1 94 ? 6.09 13.461 10.508 1 92.81 94 LEU A N 1
ATOM 731 C CA . LEU A 1 94 ? 6.277 12.352 11.43 1 92.81 94 LEU A CA 1
ATOM 732 C C . LEU A 1 94 ? 7.27 12.719 12.531 1 92.81 94 LEU A C 1
ATOM 734 O O . LEU A 1 94 ? 7.328 12.055 13.57 1 92.81 94 LEU A O 1
ATOM 738 N N . ALA A 1 95 ? 8.055 13.711 12.305 1 88.75 95 ALA A N 1
ATOM 739 C CA . ALA A 1 95 ? 9.039 14.148 13.289 1 88.75 95 ALA A CA 1
ATOM 740 C C . ALA A 1 95 ? 8.352 14.664 14.555 1 88.75 95 ALA A C 1
ATOM 742 O O . ALA A 1 95 ? 8.961 14.727 15.617 1 88.75 95 ALA A O 1
ATOM 743 N N . LEU A 1 96 ? 7.105 14.977 14.453 1 86.94 96 LEU A N 1
ATOM 744 C CA . LEU A 1 96 ? 6.34 15.508 15.57 1 86.94 96 LEU A CA 1
ATOM 745 C C . LEU A 1 96 ? 5.793 14.383 16.438 1 86.94 96 LEU A C 1
ATOM 747 O O . LEU A 1 96 ? 5.348 14.625 17.562 1 86.94 96 LEU A O 1
ATOM 751 N N . ALA A 1 97 ? 5.844 13.203 15.984 1 89 97 ALA A N 1
ATOM 752 C CA . ALA A 1 97 ? 5.312 12.047 16.703 1 89 97 ALA A CA 1
ATOM 753 C C . ALA A 1 97 ? 6.391 11.398 17.562 1 89 97 ALA A C 1
ATOM 755 O O . ALA A 1 97 ? 7.582 11.492 17.266 1 89 97 ALA A O 1
ATOM 756 N N . PRO A 1 98 ? 5.961 10.82 18.703 1 91.75 98 PRO A N 1
ATOM 757 C CA . PRO A 1 98 ? 6.934 10.016 19.453 1 91.75 98 PRO A CA 1
ATOM 758 C C . PRO A 1 98 ? 7.598 8.945 18.578 1 91.75 98 PRO A C 1
ATOM 760 O O . PRO A 1 98 ? 7 8.469 17.625 1 91.75 98 PRO A O 1
ATOM 763 N N . THR A 1 99 ? 8.789 8.523 18.953 1 92 99 THR A N 1
ATOM 764 C CA . THR A 1 99 ? 9.641 7.656 18.141 1 92 99 THR A CA 1
ATOM 765 C C . THR A 1 99 ? 8.93 6.34 17.828 1 92 99 THR A C 1
ATOM 767 O O . THR A 1 99 ? 9.031 5.824 16.719 1 92 99 THR A O 1
ATOM 770 N N . HIS A 1 100 ? 8.258 5.785 18.797 1 92.69 100 HIS A N 1
ATOM 771 C CA . HIS A 1 100 ? 7.609 4.496 18.562 1 92.69 100 HIS A CA 1
ATOM 772 C C . HIS A 1 100 ? 6.5 4.613 17.531 1 92.69 100 HIS A C 1
ATOM 774 O O . HIS A 1 100 ? 6.305 3.701 16.719 1 92.69 100 HIS A O 1
ATOM 780 N N . TYR A 1 101 ? 5.73 5.664 17.484 1 93.06 101 TYR A N 1
ATOM 781 C CA . TYR A 1 101 ? 4.691 5.895 16.484 1 93.06 101 TYR A CA 1
ATOM 782 C C . TYR A 1 101 ? 5.305 6.227 15.125 1 93.06 101 TYR A C 1
ATOM 784 O O . TYR A 1 101 ? 4.805 5.789 14.086 1 93.06 101 TYR A O 1
ATOM 792 N N . ARG A 1 102 ? 6.34 6.891 15.195 1 94.88 102 ARG A N 1
ATOM 793 C CA . ARG A 1 102 ? 7.062 7.223 13.969 1 94.88 102 ARG A CA 1
ATOM 794 C C . ARG A 1 102 ? 7.539 5.965 13.258 1 94.88 102 ARG A C 1
ATOM 796 O O . ARG A 1 102 ? 7.391 5.84 12.039 1 94.88 102 ARG A O 1
ATOM 803 N N . LEU A 1 103 ? 8.102 5.141 14.078 1 94.69 103 LEU A N 1
ATOM 804 C CA . LEU A 1 103 ? 8.586 3.871 13.539 1 94.69 103 LEU A CA 1
ATOM 805 C C . LEU A 1 103 ? 7.434 3.031 13 1 94.69 103 LEU A C 1
ATOM 807 O O . LEU A 1 103 ? 7.531 2.457 11.914 1 94.69 103 LEU A O 1
ATOM 811 N N . MET A 1 104 ? 6.371 3.008 13.695 1 95.94 104 MET A N 1
ATOM 812 C CA . MET A 1 104 ? 5.223 2.205 13.289 1 95.94 104 MET A CA 1
ATOM 813 C C . MET A 1 104 ? 4.629 2.723 11.984 1 95.94 104 MET A C 1
ATOM 815 O O . MET A 1 104 ? 4.391 1.95 11.055 1 95.94 104 MET A O 1
ATOM 819 N N . TYR A 1 105 ? 4.438 4 11.859 1 96.75 105 TYR A N 1
ATOM 820 C CA . TYR A 1 105 ? 3.859 4.598 10.664 1 96.75 105 TYR A CA 1
ATOM 821 C C . TYR A 1 105 ? 4.789 4.43 9.469 1 96.75 105 TYR A C 1
ATOM 823 O O . TYR A 1 105 ? 4.332 4.148 8.352 1 96.75 105 TYR A O 1
ATOM 831 N N . SER A 1 106 ? 6.07 4.562 9.695 1 97.31 106 SER A N 1
ATOM 832 C CA . SER A 1 106 ? 7.027 4.469 8.602 1 97.31 106 SER A CA 1
ATOM 833 C C . SER A 1 106 ? 7.145 3.033 8.094 1 97.31 106 SER A C 1
ATOM 835 O O . SER A 1 106 ? 7.188 2.801 6.883 1 97.31 106 SER A O 1
ATOM 837 N N . VAL A 1 107 ? 7.199 2.096 9.016 1 97.38 107 VAL A N 1
ATOM 838 C CA . VAL A 1 107 ? 7.273 0.691 8.625 1 97.38 107 VAL A CA 1
ATOM 839 C C . VAL A 1 107 ? 5.988 0.283 7.91 1 97.38 107 VAL A C 1
ATOM 841 O O . VAL A 1 107 ? 6.035 -0.362 6.859 1 97.38 107 VAL A O 1
ATOM 844 N N . TYR A 1 108 ? 4.883 0.664 8.5 1 97.94 108 TYR A N 1
ATOM 845 C CA . TYR A 1 108 ? 3.582 0.399 7.891 1 97.94 108 TYR A CA 1
ATOM 846 C C . TYR A 1 108 ? 3.516 0.959 6.477 1 97.94 108 TYR A C 1
ATOM 848 O O . TYR A 1 108 ? 3.135 0.253 5.539 1 97.94 108 TYR A O 1
ATOM 856 N N . GLY A 1 109 ? 3.883 2.23 6.312 1 97.88 109 GLY A N 1
ATOM 857 C CA . GLY A 1 109 ? 3.857 2.881 5.012 1 97.88 109 GL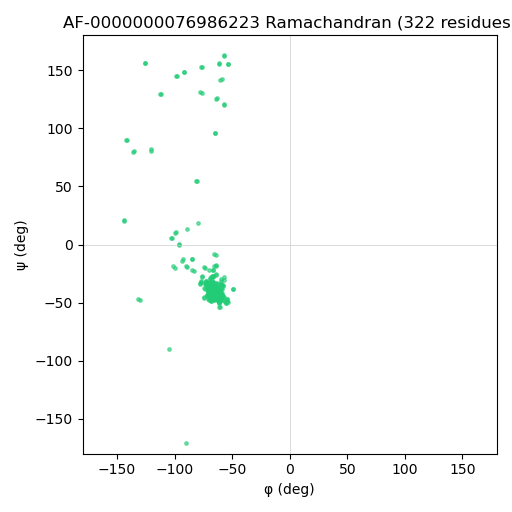Y A CA 1
ATOM 858 C C . GLY A 1 109 ? 4.777 2.225 4 1 97.88 109 GLY A C 1
ATOM 859 O O . GLY A 1 109 ? 4.398 2.039 2.842 1 97.88 109 GLY A O 1
ATOM 860 N N . ALA A 1 110 ? 5.922 1.821 4.445 1 98.44 110 ALA A N 1
ATOM 861 C CA . ALA A 1 110 ? 6.895 1.202 3.549 1 98.44 110 ALA A CA 1
ATOM 862 C C . ALA A 1 110 ? 6.41 -0.165 3.072 1 98.44 110 ALA A C 1
ATOM 864 O O . ALA A 1 110 ? 6.504 -0.485 1.886 1 98.44 110 ALA A O 1
ATOM 865 N N . VAL A 1 111 ? 5.887 -0.909 3.969 1 98.12 111 VAL A N 1
ATOM 866 C CA . VAL A 1 111 ? 5.418 -2.252 3.645 1 98.12 111 VAL A CA 1
ATOM 867 C C . VAL A 1 111 ? 4.246 -2.17 2.67 1 98.12 111 VAL A C 1
ATOM 869 O O . VAL A 1 111 ? 4.246 -2.83 1.628 1 98.12 111 VAL A O 1
ATOM 872 N N . ILE A 1 112 ? 3.322 -1.315 2.98 1 98.38 112 ILE A N 1
ATOM 873 C CA . ILE A 1 112 ? 2.123 -1.182 2.16 1 98.38 112 ILE A CA 1
ATOM 874 C C . ILE A 1 112 ? 2.494 -0.628 0.788 1 98.38 112 ILE A C 1
ATOM 876 O O . ILE A 1 112 ? 1.98 -1.089 -0.234 1 98.38 112 ILE A O 1
ATOM 880 N N . PHE A 1 113 ? 3.342 0.313 0.728 1 98.62 113 PHE A N 1
ATOM 881 C CA . PHE A 1 113 ? 3.773 0.923 -0.525 1 98.62 113 PHE A CA 1
ATOM 882 C C . PHE A 1 113 ? 4.449 -0.106 -1.424 1 98.62 113 PHE A C 1
ATOM 884 O O . PHE A 1 113 ? 4.094 -0.24 -2.598 1 98.62 113 PHE A O 1
ATOM 891 N N . ASN A 1 114 ? 5.379 -0.798 -0.833 1 98.75 114 ASN A N 1
ATOM 892 C CA . ASN A 1 114 ? 6.145 -1.75 -1.631 1 98.75 114 ASN A CA 1
ATOM 893 C C . ASN A 1 114 ? 5.285 -2.93 -2.074 1 98.75 114 ASN A C 1
ATOM 895 O O . ASN A 1 114 ? 5.258 -3.275 -3.256 1 98.75 114 ASN A O 1
ATOM 899 N N . PHE A 1 115 ? 4.602 -3.477 -1.175 1 98.62 115 PHE A N 1
ATOM 900 C CA . PHE A 1 115 ? 3.805 -4.652 -1.504 1 98.62 115 PHE A CA 1
ATOM 901 C C . PHE A 1 115 ? 2.641 -4.281 -2.414 1 98.62 115 PHE A C 1
ATOM 903 O O . PHE A 1 115 ? 2.273 -5.051 -3.307 1 98.62 115 PHE A O 1
ATOM 910 N N . GLY A 1 116 ? 2.072 -3.131 -2.174 1 98.56 116 GLY A N 1
ATOM 911 C CA . GLY A 1 116 ? 1.03 -2.66 -3.074 1 98.56 116 GLY A CA 1
ATOM 912 C C . GLY A 1 116 ? 1.519 -2.451 -4.496 1 98.56 116 GLY A C 1
ATOM 913 O O . GLY A 1 116 ? 0.834 -2.814 -5.453 1 98.56 116 GLY A O 1
ATOM 914 N N . SER A 1 117 ? 2.689 -1.896 -4.637 1 98.44 117 SER A N 1
ATOM 915 C CA . SER A 1 117 ? 3.273 -1.681 -5.957 1 98.44 117 SER A CA 1
ATOM 916 C C . SER A 1 117 ? 3.572 -3.006 -6.652 1 98.44 117 SER A C 1
ATOM 918 O O . SER A 1 117 ? 3.309 -3.156 -7.848 1 98.44 117 SER A O 1
ATOM 920 N N . ILE A 1 118 ? 4.055 -3.887 -5.859 1 98 118 ILE A N 1
ATOM 921 C CA . ILE A 1 118 ? 4.418 -5.191 -6.406 1 98 118 ILE A CA 1
ATOM 922 C C . ILE A 1 118 ? 3.18 -5.871 -6.98 1 98 118 ILE A C 1
ATOM 924 O O . ILE A 1 118 ? 3.213 -6.406 -8.094 1 98 118 ILE A O 1
ATOM 928 N N . LEU A 1 119 ? 2.166 -5.855 -6.191 1 97.88 119 LEU A N 1
ATOM 929 C CA . LEU A 1 119 ? 0.95 -6.492 -6.684 1 97.88 119 LEU A CA 1
ATOM 930 C C . LEU A 1 119 ? 0.393 -5.738 -7.891 1 97.88 119 LEU A C 1
ATOM 932 O O . LEU A 1 119 ? -0.064 -6.355 -8.852 1 97.88 119 LEU A O 1
ATOM 936 N N . LEU A 1 120 ? 0.441 -4.48 -7.887 1 97.62 120 LEU A N 1
ATOM 937 C CA . LEU A 1 120 ? 0.001 -3.684 -9.023 1 97.62 120 LEU A CA 1
ATOM 938 C C . LEU A 1 120 ? 0.804 -4.031 -10.273 1 97.62 120 LEU A C 1
ATOM 940 O O . LEU A 1 120 ? 0.236 -4.191 -11.359 1 97.62 120 LEU A O 1
ATOM 944 N N . TRP A 1 121 ? 2.041 -4.156 -10.133 1 97.88 121 TRP A N 1
ATOM 945 C CA . TRP A 1 121 ? 2.912 -4.512 -11.25 1 97.88 121 TRP A CA 1
ATOM 946 C C . TRP A 1 121 ? 2.611 -5.922 -11.75 1 97.88 121 TRP A C 1
ATOM 948 O O . TRP A 1 121 ? 2.598 -6.168 -12.961 1 97.88 121 TRP A O 1
ATOM 958 N N . ALA A 1 122 ? 2.418 -6.836 -10.875 1 96.56 122 ALA A N 1
ATOM 959 C CA . ALA A 1 122 ? 2.104 -8.211 -11.242 1 96.56 122 ALA A CA 1
ATOM 960 C C . ALA A 1 122 ? 0.804 -8.289 -12.039 1 96.56 122 ALA A C 1
ATOM 962 O O . ALA A 1 122 ? 0.711 -9.023 -13.023 1 96.56 122 ALA A O 1
ATOM 963 N N . LEU A 1 123 ? -0.16 -7.543 -11.602 1 94.62 123 LEU A N 1
ATOM 964 C CA . LEU A 1 123 ? -1.439 -7.523 -12.297 1 94.62 123 LEU A CA 1
ATOM 965 C C . LEU A 1 123 ? -1.304 -6.848 -13.664 1 94.62 123 LEU A C 1
ATOM 967 O O . LEU A 1 123 ? -1.938 -7.266 -14.633 1 94.62 123 LEU A O 1
ATOM 971 N N . SER A 1 124 ? -0.511 -5.859 -13.758 1 95.19 124 SER A N 1
ATOM 972 C CA . SER A 1 124 ? -0.307 -5.129 -15 1 95.19 124 SER A CA 1
ATOM 973 C C . SER A 1 124 ? 0.431 -5.984 -16.031 1 95.19 124 SER A C 1
ATOM 975 O O . SER A 1 124 ? 0.149 -5.91 -17.219 1 95.19 124 SER A O 1
ATOM 977 N N . LYS A 1 125 ? 1.257 -6.734 -15.547 1 95.38 125 LYS A N 1
ATOM 978 C CA . LYS A 1 125 ? 2.109 -7.516 -16.438 1 95.38 125 LYS A CA 1
ATOM 979 C C . LYS A 1 125 ? 1.297 -8.555 -17.203 1 95.38 125 LYS A C 1
ATOM 981 O O . LYS A 1 125 ? 1.659 -8.938 -18.312 1 95.38 125 LYS A O 1
ATOM 986 N N . VAL A 1 126 ? 0.205 -9 -16.641 1 93.19 126 VAL A N 1
ATOM 987 C CA . VAL A 1 126 ? -0.607 -10.055 -17.25 1 93.19 126 VAL A CA 1
ATOM 988 C C . VAL A 1 126 ? -1.231 -9.555 -18.547 1 93.19 126 VAL A C 1
ATOM 990 O O . VAL A 1 126 ? -1.522 -10.344 -19.453 1 93.19 126 VAL A O 1
ATOM 993 N N . VAL A 1 127 ? -1.424 -8.328 -18.609 1 93.19 127 VAL A N 1
ATOM 994 C CA . VAL A 1 127 ? -2.105 -7.793 -19.781 1 93.19 127 VAL A CA 1
ATOM 995 C C . VAL A 1 127 ? -1.077 -7.301 -20.797 1 93.19 127 VAL A C 1
ATOM 997 O O . VAL A 1 127 ? -1.438 -6.844 -21.891 1 93.19 127 VAL A O 1
ATOM 1000 N N . LEU A 1 128 ? 0.209 -7.402 -20.516 1 95.69 128 LEU A N 1
ATOM 1001 C CA . LEU A 1 128 ? 1.259 -6.898 -21.391 1 95.69 128 LEU A CA 1
ATOM 1002 C C . LEU A 1 128 ? 1.84 -8.023 -22.25 1 95.69 128 LEU A C 1
ATOM 1004 O O . LEU A 1 128 ? 1.913 -9.164 -21.797 1 95.69 128 LEU A O 1
ATOM 1008 N N . PRO A 1 129 ? 2.215 -7.656 -23.531 1 94.69 129 PRO A N 1
ATOM 1009 C CA . PRO A 1 129 ? 2.902 -8.656 -24.359 1 94.69 129 PRO A CA 1
ATOM 1010 C C . PRO A 1 129 ? 4.234 -9.102 -23.75 1 94.69 129 PRO A C 1
ATOM 1012 O O . PRO A 1 129 ? 4.84 -8.359 -22.969 1 94.69 129 PRO A O 1
ATOM 1015 N N . GLU A 1 130 ? 4.617 -10.312 -24.156 1 92.81 130 GLU A N 1
ATOM 1016 C CA . GLU A 1 130 ? 5.855 -10.867 -23.625 1 92.81 130 GLU A CA 1
ATOM 1017 C C . GLU A 1 130 ? 7.074 -10.305 -24.359 1 92.81 130 GLU A C 1
ATOM 1019 O O . GLU A 1 130 ? 7.82 -11.055 -25 1 92.81 130 GLU A O 1
ATOM 1024 N N . ASN A 1 131 ? 7.188 -9.031 -24.406 1 95 131 ASN A N 1
ATOM 1025 C CA . ASN A 1 131 ? 8.32 -8.32 -24.969 1 95 131 ASN A CA 1
ATOM 1026 C C . ASN A 1 131 ? 9.125 -7.59 -23.906 1 95 131 ASN A C 1
ATOM 1028 O O . ASN A 1 131 ? 8.57 -6.824 -23.109 1 95 131 ASN A O 1
ATOM 1032 N N . ALA A 1 132 ? 10.406 -7.812 -23.922 1 92.12 132 ALA A N 1
ATOM 1033 C CA . ALA A 1 132 ? 11.289 -7.289 -22.891 1 92.12 132 ALA A CA 1
ATOM 1034 C C . ALA A 1 132 ? 11.297 -5.766 -22.891 1 92.12 132 ALA A C 1
ATOM 1036 O O . ALA A 1 132 ? 11.336 -5.137 -21.828 1 92.12 132 ALA A O 1
ATOM 1037 N N . TRP A 1 133 ? 11.258 -5.246 -24.031 1 93.69 133 TRP A N 1
ATOM 1038 C CA . TRP A 1 133 ? 11.32 -3.793 -24.141 1 93.69 133 TRP A CA 1
ATOM 1039 C C . TRP A 1 133 ? 10.023 -3.152 -23.641 1 93.69 133 TRP A C 1
ATOM 1041 O O . TRP A 1 133 ? 10.062 -2.131 -22.953 1 93.69 133 TRP A O 1
ATOM 1051 N N . VAL A 1 134 ? 8.93 -3.725 -24 1 95.94 134 VAL A N 1
ATOM 1052 C CA . VAL A 1 134 ? 7.641 -3.199 -23.578 1 95.94 134 VAL A CA 1
ATOM 1053 C C . VAL A 1 134 ? 7.508 -3.344 -22.062 1 95.94 134 VAL A C 1
ATOM 1055 O O . VAL A 1 134 ? 7.16 -2.385 -21.359 1 95.94 134 VAL A O 1
ATOM 1058 N N . ARG A 1 135 ? 7.867 -4.414 -21.531 1 97 135 ARG A N 1
ATOM 1059 C CA . ARG A 1 135 ? 7.766 -4.684 -20.094 1 97 135 ARG A CA 1
ATOM 1060 C C . ARG A 1 135 ? 8.773 -3.848 -19.312 1 97 135 ARG A C 1
ATOM 1062 O O . ARG 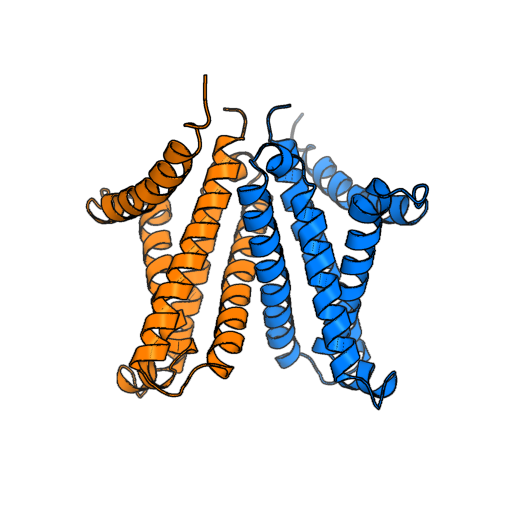A 1 135 ? 8.461 -3.344 -18.234 1 97 135 ARG A O 1
ATOM 1069 N N . GLY A 1 136 ? 9.945 -3.775 -19.859 1 96.12 136 GLY A N 1
ATOM 1070 C CA . GLY A 1 136 ? 10.961 -2.951 -19.219 1 96.12 136 GLY A CA 1
ATOM 1071 C C . GLY A 1 136 ? 10.57 -1.488 -19.125 1 96.12 136 GLY A C 1
ATOM 1072 O O . GLY A 1 136 ? 10.727 -0.863 -18.078 1 96.12 136 GLY A O 1
ATOM 1073 N N . SER A 1 137 ? 10.078 -0.98 -20.203 1 96.75 137 SER A N 1
ATOM 1074 C CA . SER A 1 137 ? 9.664 0.419 -20.219 1 96.75 137 SER A CA 1
ATOM 1075 C C . SER A 1 137 ? 8.484 0.652 -19.281 1 96.75 137 SER A C 1
ATOM 1077 O O . SER A 1 137 ? 8.43 1.67 -18.578 1 96.75 137 SER A O 1
ATOM 1079 N N . CYS A 1 138 ? 7.57 -0.284 -19.328 1 97.5 138 CYS A N 1
ATOM 1080 C CA . CYS A 1 138 ? 6.434 -0.179 -18.422 1 97.5 138 CYS A CA 1
ATOM 1081 C C . CYS A 1 138 ? 6.887 -0.22 -16.969 1 97.5 138 CYS A C 1
ATOM 1083 O O . CYS A 1 138 ? 6.402 0.552 -16.141 1 97.5 138 CYS A O 1
ATOM 1085 N N . ALA A 1 139 ? 7.832 -1.065 -16.656 1 98 139 ALA A N 1
ATOM 1086 C CA . ALA A 1 139 ? 8.352 -1.204 -15.305 1 98 139 ALA A CA 1
ATOM 1087 C C . ALA A 1 139 ? 8.953 0.112 -14.812 1 98 139 ALA A C 1
ATOM 1089 O O . ALA A 1 139 ? 8.633 0.57 -13.711 1 98 139 ALA A O 1
ATOM 1090 N N . VAL A 1 140 ? 9.75 0.699 -15.602 1 96.88 140 VAL A N 1
ATOM 1091 C CA . VAL A 1 140 ? 10.438 1.933 -15.227 1 96.88 140 VAL A CA 1
ATOM 1092 C C . VAL A 1 140 ? 9.422 3.061 -15.07 1 96.88 140 VAL A C 1
ATOM 1094 O O . VAL A 1 140 ? 9.445 3.791 -14.078 1 96.88 140 VAL A O 1
ATOM 1097 N N . SER A 1 141 ? 8.547 3.143 -15.992 1 97.44 141 SER A N 1
ATOM 1098 C CA . SER A 1 141 ? 7.539 4.199 -15.945 1 97.44 141 SER A CA 1
ATOM 1099 C C . SER A 1 141 ? 6.621 4.027 -14.734 1 97.44 141 SER A C 1
ATOM 1101 O O . SER A 1 141 ? 6.332 4.996 -14.031 1 97.44 141 SER A O 1
ATOM 1103 N N . ALA A 1 142 ? 6.18 2.805 -14.523 1 98 142 ALA A N 1
ATOM 1104 C CA . ALA A 1 142 ? 5.27 2.533 -13.414 1 98 142 ALA A CA 1
ATOM 1105 C C . ALA A 1 142 ? 5.941 2.816 -12.07 1 98 142 ALA A C 1
ATOM 1107 O O . ALA A 1 142 ? 5.336 3.42 -11.18 1 98 142 ALA A O 1
ATOM 1108 N N . SER A 1 143 ? 7.168 2.33 -11.938 1 98.12 143 SER A N 1
ATOM 1109 C CA . SER A 1 143 ? 7.859 2.535 -10.664 1 98.12 143 SER A CA 1
ATOM 1110 C C . SER A 1 143 ? 8.133 4.016 -10.414 1 98.12 143 SER A C 1
ATOM 1112 O O . SER A 1 143 ? 7.98 4.496 -9.289 1 98.12 143 SER A O 1
ATOM 1114 N N . LEU A 1 144 ? 8.484 4.766 -11.406 1 96.25 144 LEU A N 1
ATOM 1115 C CA . LEU A 1 144 ? 8.727 6.195 -11.25 1 96.25 144 LEU A CA 1
ATOM 1116 C C . LEU A 1 144 ? 7.434 6.934 -10.93 1 96.25 144 LEU A C 1
ATOM 1118 O O . LEU A 1 144 ? 7.422 7.832 -10.086 1 96.25 144 LEU A O 1
ATOM 1122 N N . ALA A 1 145 ? 6.395 6.566 -11.617 1 96.19 145 ALA A N 1
ATOM 1123 C CA . ALA A 1 145 ? 5.098 7.184 -11.352 1 96.19 145 ALA A CA 1
ATOM 1124 C C . ALA A 1 145 ? 4.672 6.965 -9.898 1 96.19 145 ALA A C 1
ATOM 1126 O O . ALA A 1 145 ? 4.238 7.902 -9.227 1 96.19 145 ALA A O 1
ATOM 1127 N N . MET A 1 146 ? 4.824 5.746 -9.422 1 97.88 146 MET A N 1
ATOM 1128 C CA . MET A 1 146 ? 4.434 5.426 -8.055 1 97.88 146 MET A CA 1
ATOM 1129 C C . MET A 1 146 ? 5.277 6.207 -7.051 1 97.88 146 MET A C 1
ATOM 1131 O O . MET A 1 146 ? 4.758 6.711 -6.055 1 97.88 146 MET A O 1
ATOM 1135 N N . LEU A 1 147 ? 6.551 6.32 -7.309 1 96.62 147 LEU A N 1
ATOM 1136 C CA . LEU A 1 147 ? 7.441 7.059 -6.418 1 96.62 147 LEU A CA 1
ATOM 1137 C C . LEU A 1 147 ? 7.094 8.547 -6.41 1 96.62 147 LEU A C 1
ATOM 1139 O O . LEU A 1 147 ? 7.066 9.172 -5.352 1 96.62 147 LEU A O 1
ATOM 1143 N N . LEU A 1 148 ? 6.789 9.062 -7.535 1 94.88 148 LEU A N 1
ATOM 1144 C CA . LEU A 1 148 ? 6.543 10.492 -7.66 1 94.88 148 LEU A CA 1
ATOM 1145 C C . LEU A 1 148 ? 5.219 10.875 -7.012 1 94.88 148 LEU A C 1
ATOM 1147 O O . LEU A 1 148 ? 5.133 11.891 -6.316 1 94.88 148 LEU A O 1
ATOM 1151 N N . ILE A 1 149 ? 4.227 10.078 -7.246 1 95.56 149 ILE A N 1
ATOM 1152 C CA . ILE A 1 149 ? 2.938 10.352 -6.621 1 95.56 149 ILE A CA 1
ATOM 1153 C C . ILE A 1 149 ? 3.066 10.25 -5.105 1 95.56 149 ILE A C 1
ATOM 1155 O O . ILE A 1 149 ? 2.551 11.102 -4.375 1 95.56 149 ILE A O 1
ATOM 1159 N N . GLY A 1 150 ? 3.758 9.164 -4.633 1 95.69 150 GLY A N 1
ATOM 1160 C CA . GLY A 1 150 ? 3.996 9.023 -3.205 1 95.69 150 GLY A CA 1
ATOM 1161 C C . GLY A 1 150 ? 4.738 10.203 -2.607 1 95.69 150 GLY A C 1
ATOM 1162 O O . GLY A 1 150 ? 4.371 10.695 -1.539 1 95.69 150 GLY A O 1
ATOM 1163 N N . ARG A 1 151 ? 5.73 10.609 -3.287 1 94.25 151 ARG A N 1
ATOM 1164 C CA . ARG A 1 151 ? 6.512 11.75 -2.82 1 94.25 151 ARG A CA 1
ATOM 1165 C C . ARG A 1 151 ? 5.672 13.023 -2.811 1 94.25 151 ARG A C 1
ATOM 1167 O O . ARG A 1 151 ? 5.754 13.82 -1.873 1 94.25 151 ARG A O 1
ATOM 1174 N N . GLU A 1 152 ? 4.938 13.203 -3.861 1 94.19 152 GLU A N 1
ATOM 1175 C CA . GLU A 1 152 ? 4.086 14.383 -3.934 1 94.19 152 GLU A CA 1
ATOM 1176 C C . GLU A 1 152 ? 3.096 14.422 -2.773 1 94.19 152 GLU A C 1
ATOM 1178 O O . GLU A 1 152 ? 2.861 15.477 -2.184 1 94.19 152 GLU A O 1
ATOM 1183 N N . TYR A 1 153 ? 2.539 13.359 -2.488 1 95.19 153 TYR A N 1
ATOM 1184 C CA . TYR A 1 153 ? 1.584 13.289 -1.39 1 95.19 153 TYR A CA 1
ATOM 1185 C C . TYR A 1 153 ? 2.25 13.633 -0.063 1 95.19 153 TYR A C 1
ATOM 1187 O O . TYR A 1 153 ? 1.698 14.391 0.738 1 95.19 153 TYR A O 1
ATOM 1195 N N . VAL A 1 154 ? 3.404 13.016 0.208 1 94.75 154 VAL A N 1
ATOM 1196 C CA . VAL A 1 154 ? 4.105 13.25 1.467 1 94.75 154 VAL A CA 1
ATOM 1197 C C . VAL A 1 154 ? 4.5 14.719 1.573 1 94.75 154 VAL A C 1
ATOM 1199 O O . VAL A 1 154 ? 4.391 15.32 2.645 1 94.75 154 VAL A O 1
ATOM 1202 N N . ASN A 1 155 ? 4.945 15.289 0.485 1 92 155 ASN A N 1
ATOM 1203 C CA . ASN A 1 155 ? 5.277 16.703 0.474 1 92 155 ASN A CA 1
ATOM 1204 C C . ASN A 1 155 ? 4.047 17.578 0.741 1 92 155 ASN A C 1
ATOM 1206 O O . ASN A 1 155 ? 4.137 18.594 1.434 1 92 155 ASN A O 1
ATOM 1210 N N . TYR A 1 156 ? 3 17.219 0.088 1 92.5 156 TYR A N 1
ATOM 1211 C CA . TYR A 1 156 ? 1.743 17.922 0.319 1 92.5 156 TYR A CA 1
ATOM 1212 C C . TYR A 1 156 ? 1.382 17.922 1.8 1 92.5 156 TYR A C 1
ATOM 1214 O O . TYR A 1 156 ? 1.06 18.969 2.367 1 92.5 156 TYR A O 1
ATOM 1222 N N . VAL A 1 157 ? 1.441 16.766 2.432 1 93.75 157 VAL A N 1
ATOM 1223 C CA . VAL A 1 157 ? 1.113 16.625 3.848 1 93.75 157 VAL A CA 1
ATOM 1224 C C . VAL A 1 157 ? 2.064 17.484 4.676 1 93.75 157 VAL A C 1
ATOM 1226 O O . VAL A 1 157 ? 1.631 18.219 5.566 1 93.75 157 VAL A O 1
ATOM 1229 N N . ASP A 1 158 ? 3.328 17.406 4.375 1 91.81 158 ASP A N 1
ATOM 1230 C CA . ASP A 1 158 ? 4.332 18.188 5.102 1 91.81 158 ASP A CA 1
ATOM 1231 C C . ASP A 1 158 ? 4.066 19.688 4.98 1 91.81 158 ASP A C 1
ATOM 1233 O O . ASP A 1 158 ? 4.336 20.438 5.914 1 91.81 158 ASP A O 1
ATOM 1237 N N . SER A 1 159 ? 3.574 20.094 3.9 1 90.62 159 SER A N 1
ATOM 1238 C CA . SER A 1 159 ? 3.35 21.5 3.648 1 90.62 159 SER A CA 1
ATOM 1239 C C . SER A 1 159 ? 2.152 22.031 4.438 1 90.62 159 SER A C 1
ATOM 1241 O O . SER A 1 159 ? 2.006 23.234 4.633 1 90.62 159 SER A O 1
ATOM 1243 N N . LYS A 1 160 ? 1.357 21.125 4.812 1 88.44 160 LYS A N 1
ATOM 1244 C CA . LYS A 1 160 ? 0.139 21.531 5.504 1 88.44 160 LYS A CA 1
ATOM 1245 C C . LYS A 1 160 ? 0.341 21.531 7.02 1 88.44 160 LYS A C 1
ATOM 1247 O O . LYS A 1 160 ? -0.524 22 7.762 1 88.44 160 LYS A O 1
ATOM 1252 N N . ILE A 1 161 ? 1.368 20.984 7.457 1 82.88 161 ILE A N 1
ATOM 1253 C CA . ILE A 1 161 ? 1.629 20.922 8.891 1 82.88 161 ILE A CA 1
ATOM 1254 C C . ILE A 1 161 ? 2.15 22.266 9.375 1 82.88 161 ILE A C 1
ATOM 1256 O O . ILE A 1 161 ? 2.922 22.938 8.68 1 82.88 161 ILE A O 1
ATOM 1260 N N . LYS A 1 162 ? 1.463 22.672 10.492 1 69.25 162 LYS A N 1
ATOM 1261 C CA . LYS A 1 162 ? 1.813 23.938 11.125 1 69.25 162 LYS A CA 1
ATOM 1262 C C . LYS A 1 162 ? 3.285 23.953 11.531 1 69.25 162 LYS A C 1
ATOM 1264 O O . LYS A 1 162 ? 3.809 22.969 12.047 1 69.25 162 LYS A O 1
ATOM 1269 N N . LYS A 1 163 ? 4.09 24.969 10.977 1 58.91 163 LYS A N 1
ATOM 1270 C CA . LYS A 1 163 ? 5.465 25.188 11.414 1 58.91 163 LYS A CA 1
ATOM 1271 C C . LYS A 1 163 ? 5.539 25.359 12.93 1 58.91 163 LYS A C 1
ATOM 1273 O O . LYS A 1 163 ? 4.617 25.906 13.547 1 58.91 163 LYS A O 1
ATOM 1278 N N . MET B 1 1 ? 9.141 14.156 39.188 1 26.66 1 MET B N 1
ATOM 1279 C CA . MET B 1 1 ? 7.781 14.398 38.688 1 26.66 1 MET B CA 1
ATOM 1280 C C . MET B 1 1 ? 7.555 13.727 37.344 1 26.66 1 MET B C 1
ATOM 1282 O O . MET B 1 1 ? 8.047 14.203 36.312 1 26.66 1 MET B O 1
ATOM 1286 N N . ALA B 1 2 ? 7.219 12.336 37.219 1 27.78 2 ALA B N 1
ATOM 1287 C CA . ALA B 1 2 ? 7.555 11.141 36.469 1 27.78 2 ALA B CA 1
ATOM 1288 C C . ALA B 1 2 ? 6.68 11.039 35.219 1 27.78 2 ALA B C 1
ATOM 1290 O O . ALA B 1 2 ? 5.645 11.695 35.094 1 27.78 2 ALA B O 1
ATOM 1291 N N . SER B 1 3 ? 6.801 9.797 34.531 1 30.38 3 SER B N 1
ATOM 1292 C CA . SER B 1 3 ? 6.734 9.047 33.281 1 30.38 3 SER B CA 1
ATOM 1293 C C . SER B 1 3 ? 5.293 8.727 32.906 1 30.38 3 SER B C 1
ATOM 1295 O O . SER B 1 3 ? 4.965 7.578 32.594 1 30.38 3 SER B O 1
ATOM 1297 N N . GLU B 1 4 ? 4.266 9.438 33.469 1 29.91 4 GLU B N 1
ATOM 1298 C CA . GLU B 1 4 ? 2.875 9.016 33.312 1 29.91 4 GLU B CA 1
ATOM 1299 C C . GLU B 1 4 ? 2.408 9.117 31.875 1 29.91 4 GLU B C 1
ATOM 1301 O O . GLU B 1 4 ? 1.224 8.93 31.578 1 29.91 4 GLU B O 1
ATOM 1306 N N . PRO B 1 5 ? 3.102 9.891 31 1 35 5 PRO B N 1
ATOM 1307 C CA . PRO B 1 5 ? 2.424 10.273 29.75 1 35 5 PRO B CA 1
ATOM 1308 C C . PRO B 1 5 ? 2.133 9.086 28.844 1 35 5 PRO B C 1
ATOM 1310 O O . PRO B 1 5 ? 1.638 9.258 27.734 1 35 5 PRO B O 1
ATOM 1313 N N . LYS B 1 6 ? 2.637 7.941 29.188 1 38.75 6 LYS B N 1
ATOM 1314 C CA . LYS B 1 6 ? 2.496 6.809 28.281 1 38.75 6 LYS B CA 1
ATOM 1315 C C . LYS B 1 6 ? 1.06 6.297 28.266 1 38.75 6 LYS B C 1
ATOM 1317 O O . LYS B 1 6 ? 0.709 5.445 27.438 1 38.75 6 LYS B O 1
ATOM 1322 N N . LYS B 1 7 ? 0.268 6.355 29.359 1 37.69 7 LYS B N 1
ATOM 1323 C CA . LYS B 1 7 ? -1.054 5.754 29.516 1 37.69 7 LYS B CA 1
ATOM 1324 C C . LYS B 1 7 ? -2.074 6.422 28.594 1 37.69 7 LYS B C 1
ATOM 1326 O O . LYS B 1 7 ? -3.061 5.797 28.203 1 37.69 7 LYS B O 1
ATOM 1331 N N . GLY B 1 8 ? -1.909 7.695 28.328 1 32.12 8 GLY B N 1
ATOM 1332 C CA . GLY B 1 8 ? -2.904 8.398 27.516 1 32.12 8 GLY B CA 1
ATOM 1333 C C . GLY B 1 8 ? -2.928 7.949 26.078 1 32.12 8 GLY B C 1
ATOM 1334 O O . GLY B 1 8 ? -3.955 8.062 25.406 1 32.12 8 GLY B O 1
ATOM 1335 N N . CYS B 1 9 ? -1.78 7.609 25.562 1 33.94 9 CYS B N 1
ATOM 1336 C CA . CYS B 1 9 ? -1.706 7.277 24.141 1 33.94 9 CYS B CA 1
ATOM 1337 C C . CYS B 1 9 ? -2.314 5.906 23.859 1 33.94 9 CYS B C 1
ATOM 1339 O O . CYS B 1 9 ? -3.008 5.719 22.859 1 33.94 9 CYS B O 1
ATOM 1341 N N . LEU B 1 10 ? -2.121 4.984 24.734 1 32.94 10 LEU B N 1
ATOM 1342 C CA . LEU B 1 10 ? -2.773 3.688 24.594 1 32.94 10 LEU B CA 1
ATOM 1343 C C . LEU B 1 10 ? -4.281 3.816 24.781 1 32.94 10 LEU B C 1
ATOM 1345 O O . LEU B 1 10 ? -5.055 3.16 24.078 1 32.94 10 LEU B O 1
ATOM 1349 N N . ALA B 1 11 ? -4.715 4.535 25.688 1 33.03 11 ALA B N 1
ATOM 1350 C CA . ALA B 1 11 ? -6.141 4.746 25.938 1 33.03 11 ALA B CA 1
ATOM 1351 C C . ALA B 1 11 ? -6.812 5.395 24.734 1 33.03 11 ALA B C 1
ATOM 1353 O O . ALA B 1 11 ? -7.902 4.98 24.328 1 33.03 11 ALA B O 1
ATOM 1354 N N . LYS B 1 12 ? -6.203 6.367 24.125 1 37.5 12 LYS B N 1
ATOM 1355 C CA . LYS B 1 12 ? -6.777 6.996 22.938 1 37.5 12 LYS B CA 1
ATOM 1356 C C . LYS B 1 12 ? -6.762 6.047 21.75 1 37.5 12 LYS B C 1
ATOM 1358 O O . LYS B 1 12 ? -7.668 6.074 20.906 1 37.5 12 LYS B O 1
ATOM 1363 N N . ALA B 1 13 ? -5.863 5.219 21.641 1 37.44 13 ALA B N 1
ATOM 1364 C CA . ALA B 1 13 ? -5.816 4.16 20.641 1 37.44 13 ALA B CA 1
ATOM 1365 C C . ALA B 1 13 ? -6.938 3.148 20.844 1 37.44 13 ALA B C 1
ATOM 1367 O O . ALA B 1 13 ? -7.508 2.633 19.891 1 37.44 13 ALA B O 1
ATOM 1368 N N . LEU B 1 14 ? -7.203 2.803 22.031 1 36.56 14 LEU B N 1
ATOM 1369 C CA . LEU B 1 14 ? -8.312 1.919 22.375 1 36.56 14 LEU B CA 1
ATOM 1370 C C . LEU B 1 14 ? -9.648 2.637 22.219 1 36.56 14 LEU B C 1
ATOM 1372 O O . LEU B 1 14 ? -10.695 1.994 22.094 1 36.56 14 LEU B O 1
ATOM 1376 N N . CYS B 1 15 ? -9.633 3.865 22.438 1 35.38 15 CYS B N 1
ATOM 1377 C CA . CYS B 1 15 ? -10.891 4.59 22.312 1 35.38 15 CYS B CA 1
ATOM 1378 C C . CYS B 1 15 ? -11.344 4.66 20.859 1 35.38 15 CYS B C 1
ATOM 1380 O O . CYS B 1 15 ? -12.531 4.789 20.578 1 35.38 15 CYS B O 1
ATOM 1382 N N . TYR B 1 16 ? -10.477 4.648 20.031 1 38.62 16 TYR B N 1
ATOM 1383 C CA . TYR B 1 16 ? -10.82 4.762 18.609 1 38.62 16 TYR B CA 1
ATOM 1384 C C . TYR B 1 16 ? -11.547 3.512 18.125 1 38.62 16 TYR B C 1
ATOM 1386 O O . TYR B 1 16 ? -12.531 3.604 17.391 1 38.62 16 TYR B O 1
ATOM 1394 N N . PRO B 1 17 ? -11.156 2.393 18.484 1 39.78 17 PRO B N 1
ATOM 1395 C CA . PRO B 1 17 ? -12.047 1.281 18.141 1 39.78 17 PRO B CA 1
ATOM 1396 C C . PRO B 1 17 ? -13.445 1.45 18.719 1 39.78 17 PRO B C 1
ATOM 1398 O O . PRO B 1 17 ? -14.43 1.085 18.078 1 39.78 17 PRO B O 1
ATOM 1401 N N . VAL B 1 18 ? -13.43 1.992 19.812 1 40.53 18 VAL B N 1
ATOM 1402 C CA . VAL B 1 18 ? -14.727 2.176 20.453 1 40.53 18 VAL B CA 1
ATOM 1403 C C . VAL B 1 18 ? -15.555 3.191 19.672 1 40.53 18 VAL B C 1
ATOM 1405 O O . VAL B 1 18 ? -16.75 3.01 19.484 1 40.53 18 VAL B O 1
ATOM 1408 N N . VAL B 1 19 ? -14.914 4.168 19.25 1 38.25 19 VAL B N 1
ATOM 1409 C CA . VAL B 1 19 ? -15.688 5.168 18.516 1 38.25 19 VAL B CA 1
ATOM 1410 C C . VAL B 1 19 ? -16.141 4.594 17.188 1 38.25 19 VAL B C 1
ATOM 1412 O O . VAL B 1 19 ? -17.297 4.777 16.781 1 38.25 19 VAL B O 1
ATOM 1415 N N . VAL B 1 20 ? -15.25 3.975 16.531 1 45.38 20 VAL B N 1
ATOM 1416 C CA . VAL B 1 20 ? -15.664 3.361 15.266 1 45.38 20 VAL B CA 1
ATOM 1417 C C . VAL B 1 20 ? -16.781 2.346 15.523 1 45.38 20 VAL B C 1
ATOM 1419 O O . VAL B 1 20 ? -17.766 2.307 14.797 1 45.38 20 VAL B O 1
ATOM 1422 N N . PHE B 1 21 ? -16.5 1.593 16.562 1 46.16 21 PHE B N 1
ATOM 1423 C CA . PHE B 1 21 ? -17.531 0.637 16.953 1 46.16 21 PHE B CA 1
ATOM 1424 C C . PHE B 1 21 ? -18.812 1.355 17.359 1 46.16 21 PHE B C 1
ATOM 1426 O O . PHE B 1 21 ? -19.906 0.925 17.016 1 46.16 21 PHE B O 1
ATOM 1433 N N . SER B 1 22 ? -18.641 2.367 18.078 1 41.12 22 SER B N 1
ATOM 1434 C CA . SER B 1 22 ? -19.812 3.096 18.516 1 41.12 22 SER B CA 1
ATOM 1435 C C . SER B 1 22 ? -20.516 3.773 17.344 1 41.12 22 SER B C 1
ATOM 1437 O O . SER B 1 22 ? -21.75 3.84 17.297 1 41.12 22 SER B O 1
ATOM 1439 N N . GLN B 1 23 ? -19.828 4.418 16.547 1 45.38 23 GLN B N 1
ATOM 1440 C CA . GLN B 1 23 ? -20.469 5.02 15.375 1 45.38 23 GLN B CA 1
ATOM 1441 C C . GLN B 1 23 ? -21.141 3.959 14.516 1 45.38 23 GLN B C 1
ATOM 1443 O O . GLN B 1 23 ? -22.141 4.234 13.859 1 45.38 23 GLN B O 1
ATOM 1448 N N . CYS B 1 24 ? -20.5 2.859 14.492 1 49.16 24 CYS B N 1
ATOM 1449 C CA . CYS B 1 24 ? -21.156 1.756 13.812 1 49.16 24 CYS B CA 1
ATOM 1450 C C . CYS B 1 24 ? -22.531 1.478 14.43 1 49.16 24 CYS B C 1
ATOM 1452 O O . CYS B 1 24 ? -23.438 1.034 13.742 1 49.16 24 CYS B O 1
ATOM 1454 N N . LEU B 1 25 ? -22.656 1.739 15.688 1 49.03 25 LEU B N 1
ATOM 1455 C CA . LEU B 1 25 ? -23.891 1.388 16.375 1 49.03 25 LEU B CA 1
ATOM 1456 C C . LEU B 1 25 ? -24.969 2.459 16.172 1 49.03 25 LEU B C 1
ATOM 1458 O O . LEU B 1 25 ? -26.156 2.215 16.391 1 49.03 25 LEU B O 1
ATOM 1462 N N . ASN B 1 26 ? -24.609 3.666 15.867 1 49.44 26 ASN B N 1
ATOM 1463 C CA . ASN B 1 26 ? -25.641 4.664 15.586 1 49.44 26 ASN B CA 1
ATOM 1464 C C . ASN B 1 26 ? -25.5 5.223 14.172 1 49.44 26 ASN B C 1
ATOM 1466 O O . ASN B 1 26 ? -24.891 6.266 13.961 1 49.44 26 ASN B O 1
ATOM 1470 N N . PRO B 1 27 ? -26.047 4.434 13.25 1 58.5 27 PRO B N 1
ATOM 1471 C CA . PRO B 1 27 ? -25.922 4.902 11.867 1 58.5 27 PRO B CA 1
ATOM 1472 C C . PRO B 1 27 ? -26.672 6.215 11.617 1 58.5 27 PRO B C 1
ATOM 1474 O O . PRO B 1 27 ? -27.734 6.438 12.188 1 58.5 27 PRO B O 1
ATOM 1477 N N . PRO B 1 28 ? -25.953 7.223 11.094 1 62.72 28 PRO B N 1
ATOM 1478 C CA . PRO B 1 28 ? -26.641 8.484 10.789 1 62.72 28 PRO B CA 1
ATOM 1479 C C . PRO B 1 28 ? -27.812 8.297 9.82 1 62.72 28 PRO B C 1
ATOM 1481 O O . PRO B 1 28 ? -27.938 7.25 9.188 1 62.72 28 PRO B O 1
ATOM 1484 N N . ARG B 1 29 ? -28.656 9.328 9.797 1 68.06 29 ARG B N 1
ATOM 1485 C CA . ARG B 1 29 ? -29.766 9.352 8.844 1 68.06 29 ARG B CA 1
ATOM 1486 C C . ARG B 1 29 ? -29.266 9.305 7.406 1 68.06 29 ARG B C 1
ATOM 1488 O O . ARG B 1 29 ? -28.172 9.797 7.113 1 68.06 29 ARG B O 1
ATOM 1495 N N . LEU B 1 30 ? -29.938 8.586 6.461 1 69.81 30 LEU B N 1
ATOM 1496 C CA . LEU B 1 30 ? -29.562 8.344 5.074 1 69.81 30 LEU B CA 1
ATOM 1497 C C . LEU B 1 30 ? -29.547 9.648 4.285 1 69.81 30 LEU B C 1
ATOM 1499 O O . LEU B 1 30 ? -30.562 10.352 4.219 1 69.81 30 LEU B O 1
ATOM 1503 N N . SER B 1 31 ? -28.469 10.281 4.121 1 72.5 31 SER B N 1
ATOM 1504 C CA . SER B 1 31 ? -28.203 11.414 3.232 1 72.5 31 SER B CA 1
ATOM 1505 C C . SER B 1 31 ? -27.016 11.141 2.328 1 72.5 31 SER B C 1
ATOM 1507 O O . SER B 1 31 ? -26.266 10.172 2.543 1 72.5 31 SER B O 1
ATOM 1509 N N . GLN B 1 32 ? -27.031 11.844 1.222 1 76.12 32 GLN B N 1
ATOM 1510 C CA . GLN B 1 32 ? -25.906 11.664 0.318 1 76.12 32 GLN B CA 1
ATOM 1511 C C . GLN B 1 32 ? -24.578 11.781 1.064 1 76.12 32 GLN B C 1
ATOM 1513 O O . GLN B 1 32 ? -23.656 11 0.832 1 76.12 32 GLN B O 1
ATOM 1518 N N . ASP B 1 33 ? -24.547 12.648 1.94 1 76.12 33 ASP B N 1
ATOM 1519 C CA . ASP B 1 33 ? -23.328 12.859 2.713 1 76.12 33 ASP B CA 1
ATOM 1520 C C . ASP B 1 33 ? -23.047 11.68 3.639 1 76.12 33 ASP B C 1
ATOM 1522 O O . ASP B 1 33 ? -21.906 11.219 3.746 1 76.12 33 ASP B O 1
ATOM 1526 N N . SER B 1 34 ? -24.094 11.234 4.18 1 76.38 34 SER B N 1
ATOM 1527 C CA . SER B 1 34 ? -23.906 10.125 5.105 1 76.38 34 SER B CA 1
ATOM 1528 C C . SER B 1 34 ? -23.484 8.852 4.367 1 76.38 34 SER B C 1
ATOM 1530 O O . SER B 1 34 ? -22.719 8.039 4.898 1 76.38 34 SER B O 1
ATOM 1532 N N . ILE B 1 35 ? -24 8.711 3.232 1 71.69 35 ILE B N 1
ATOM 1533 C CA . ILE B 1 35 ? -23.656 7.543 2.428 1 71.69 35 ILE B CA 1
ATOM 1534 C C . ILE B 1 35 ? -22.188 7.586 2.039 1 71.69 35 ILE B C 1
ATOM 1536 O O . ILE B 1 35 ? -21.453 6.609 2.232 1 71.69 35 ILE B O 1
ATOM 1540 N N . LEU B 1 36 ? -21.781 8.688 1.595 1 75 36 LEU B N 1
ATOM 1541 C CA . LEU B 1 36 ? -20.438 8.828 1.056 1 75 36 LEU B CA 1
ATOM 1542 C C . LEU B 1 36 ? -19.406 8.883 2.178 1 75 36 LEU B C 1
ATOM 1544 O O . LEU B 1 36 ? -18.266 8.445 2.004 1 75 36 LEU B O 1
ATOM 1548 N N . TYR B 1 37 ? -19.859 9.344 3.287 1 78 37 TYR B N 1
ATOM 1549 C CA . TYR B 1 37 ? -18.875 9.625 4.324 1 78 37 TYR B CA 1
ATOM 1550 C C . TYR B 1 37 ? -18.844 8.516 5.363 1 78 37 TYR B C 1
ATOM 1552 O O . TYR B 1 37 ? -17.828 8.312 6.035 1 78 37 TYR B O 1
ATOM 1560 N N . TRP B 1 38 ? -19.938 7.746 5.352 1 77.31 38 TRP B N 1
ATOM 1561 C CA . TRP B 1 38 ? -19.969 6.777 6.441 1 77.31 38 TRP B CA 1
ATOM 1562 C C . TRP B 1 38 ? -20.312 5.383 5.926 1 77.31 38 TRP B C 1
ATOM 1564 O O . TRP B 1 38 ? -19.547 4.434 6.152 1 77.31 38 TRP B O 1
ATOM 1574 N N . TYR B 1 39 ? -21.281 5.289 5.133 1 76.44 39 TYR B N 1
ATOM 1575 C CA . TYR B 1 39 ? -21.812 3.973 4.793 1 76.44 39 TYR B CA 1
ATOM 1576 C C . TYR B 1 39 ? -20.875 3.242 3.838 1 76.44 39 TYR B C 1
ATOM 1578 O O . TYR B 1 39 ? -20.562 2.062 4.035 1 76.44 39 TYR B O 1
ATOM 1586 N N . ILE B 1 40 ? -20.453 3.959 2.859 1 82.38 40 ILE B N 1
ATOM 1587 C CA . ILE B 1 40 ? -19.609 3.305 1.86 1 82.38 40 ILE B CA 1
ATOM 1588 C C . ILE B 1 40 ? -18.266 2.955 2.471 1 82.38 40 ILE B C 1
ATOM 1590 O O . ILE B 1 40 ? -17.781 1.827 2.33 1 82.38 40 ILE B O 1
ATOM 1594 N N . PRO B 1 41 ? -17.688 3.828 3.215 1 85.56 41 PRO B N 1
ATOM 1595 C CA . PRO B 1 41 ? -16.438 3.463 3.867 1 85.56 41 PRO B CA 1
ATOM 1596 C C . PRO B 1 41 ? -16.594 2.307 4.852 1 85.56 41 PRO B C 1
ATOM 1598 O O . PRO B 1 41 ? -15.727 1.433 4.926 1 85.56 41 PRO B O 1
ATOM 1601 N N . PHE B 1 42 ? -17.734 2.258 5.484 1 88.75 42 PHE B N 1
ATOM 1602 C CA . PHE B 1 42 ? -17.984 1.175 6.426 1 88.75 42 PHE B CA 1
ATOM 1603 C C . PHE B 1 42 ? -18.156 -0.149 5.691 1 88.75 42 PHE B C 1
ATOM 1605 O O . PHE B 1 42 ? -17.594 -1.167 6.094 1 88.75 42 PHE B O 1
ATOM 1612 N N . ALA B 1 43 ? -18.969 -0.022 4.695 1 92.12 43 ALA B N 1
ATOM 1613 C CA . ALA B 1 43 ? -19.156 -1.21 3.867 1 92.12 43 ALA B CA 1
ATOM 1614 C C . ALA B 1 43 ? -17.844 -1.663 3.244 1 92.12 43 ALA B C 1
ATOM 1616 O O . ALA B 1 43 ? -17.594 -2.863 3.102 1 92.12 43 ALA B O 1
ATOM 1617 N N . GLY B 1 44 ? -17.062 -0.726 2.84 1 96 44 GLY B N 1
ATOM 1618 C CA . GLY B 1 44 ? -15.742 -1.046 2.311 1 96 44 GLY B CA 1
ATOM 1619 C C . GLY B 1 44 ? -14.844 -1.749 3.316 1 96 44 GLY B C 1
ATOM 1620 O O . GLY B 1 44 ? -14.125 -2.684 2.967 1 96 44 GLY B O 1
ATOM 1621 N N . GLY B 1 45 ? -14.883 -1.307 4.562 1 95.88 45 GLY B N 1
ATOM 1622 C CA . GLY B 1 45 ? -14.125 -1.971 5.613 1 95.88 45 GLY B CA 1
ATOM 1623 C C . GLY B 1 45 ? -14.57 -3.402 5.855 1 95.88 45 GLY B C 1
ATOM 1624 O O . GLY B 1 45 ? -13.742 -4.297 6.02 1 95.88 45 GLY B O 1
ATOM 1625 N N . ALA B 1 46 ? -15.875 -3.609 5.859 1 95 46 ALA B N 1
ATOM 1626 C CA . ALA B 1 46 ? -16.422 -4.957 6.02 1 95 46 ALA B CA 1
ATOM 1627 C C . ALA B 1 46 ? -15.992 -5.859 4.863 1 95 46 ALA B C 1
ATOM 1629 O O . ALA B 1 46 ? -15.625 -7.016 5.074 1 95 46 ALA B O 1
ATOM 1630 N N . SER B 1 47 ? -16.062 -5.301 3.656 1 97.38 47 SER B N 1
ATOM 1631 C CA . SER B 1 47 ? -15.617 -6.031 2.477 1 97.38 47 SER B CA 1
ATOM 1632 C C . SER B 1 47 ? -14.125 -6.355 2.555 1 97.38 47 SER B C 1
ATOM 1634 O O . SER B 1 47 ? -13.695 -7.422 2.107 1 97.38 47 SER B O 1
ATOM 1636 N N . TYR B 1 48 ? -13.383 -5.434 3.09 1 98.12 48 TYR B N 1
ATOM 1637 C CA . TYR B 1 48 ? -11.953 -5.617 3.285 1 98.12 48 TYR B CA 1
ATOM 1638 C C . TYR B 1 48 ? -11.672 -6.812 4.188 1 98.12 48 TYR B C 1
ATOM 1640 O O . TYR B 1 48 ? -10.836 -7.66 3.863 1 98.12 48 TYR B O 1
ATOM 1648 N N . THR B 1 49 ? -12.383 -6.961 5.238 1 97.62 49 THR B N 1
ATOM 1649 C CA . THR B 1 49 ? -12.211 -8.07 6.172 1 97.62 49 THR B CA 1
ATOM 1650 C C . THR B 1 49 ? -12.688 -9.383 5.551 1 97.62 49 THR B C 1
ATOM 1652 O O . THR B 1 49 ? -12.008 -10.406 5.66 1 97.62 49 THR B O 1
ATOM 1655 N N . ALA B 1 50 ? -13.797 -9.289 4.938 1 96.75 50 ALA B N 1
ATOM 1656 C CA . ALA B 1 50 ? -14.297 -10.484 4.262 1 96.75 50 ALA B CA 1
ATOM 1657 C C . ALA B 1 50 ? -13.312 -10.961 3.195 1 96.75 50 ALA B C 1
ATOM 1659 O O . ALA B 1 50 ? -13.07 -12.164 3.057 1 96.75 50 ALA B O 1
ATOM 1660 N N . PHE B 1 51 ? -12.797 -10.008 2.455 1 97.81 51 PHE B N 1
ATOM 1661 C CA . PHE B 1 51 ? -11.852 -10.336 1.396 1 97.81 51 PHE B CA 1
ATOM 1662 C C . PHE B 1 51 ? -10.586 -10.969 1.973 1 97.81 51 PHE B C 1
ATOM 1664 O O . PHE B 1 51 ? -10 -11.867 1.365 1 97.81 51 PHE B O 1
ATOM 1671 N N . SER B 1 52 ? -10.133 -10.508 3.133 1 98 52 SER B N 1
ATOM 1672 C CA . SER B 1 52 ? -8.961 -11.102 3.77 1 98 52 SER B CA 1
ATOM 1673 C C . SER B 1 52 ? -9.195 -12.57 4.098 1 98 52 SER B C 1
ATOM 1675 O O . SER B 1 52 ? -8.297 -13.398 3.934 1 98 52 SER B O 1
ATOM 1677 N N . ILE B 1 53 ? -10.367 -12.891 4.578 1 96.81 53 ILE B N 1
ATOM 1678 C CA . ILE B 1 53 ? -10.703 -14.273 4.879 1 96.81 53 ILE B CA 1
ATOM 1679 C C . ILE B 1 53 ? -10.609 -15.117 3.607 1 96.81 53 ILE B C 1
ATOM 1681 O O . ILE B 1 53 ? -10.086 -16.234 3.629 1 96.81 53 ILE B O 1
ATOM 1685 N N . HIS B 1 54 ? -11.102 -14.547 2.559 1 96.62 54 HIS B N 1
ATOM 1686 C CA . HIS B 1 54 ? -11.039 -15.219 1.267 1 96.62 54 HIS B CA 1
ATOM 1687 C C . HIS B 1 54 ? -9.594 -15.461 0.841 1 96.62 54 HIS B C 1
ATOM 1689 O O . HIS B 1 54 ? -9.281 -16.516 0.285 1 96.62 54 HIS B O 1
ATOM 1695 N N . ILE B 1 55 ? -8.727 -14.508 1.033 1 96.81 55 ILE B N 1
ATOM 1696 C CA . ILE B 1 55 ? -7.328 -14.641 0.64 1 96.81 55 ILE B CA 1
ATOM 1697 C C . ILE B 1 55 ? -6.66 -15.734 1.472 1 96.81 55 ILE B C 1
ATOM 1699 O O . ILE B 1 55 ? -5.926 -16.562 0.937 1 96.81 55 ILE B O 1
ATOM 1703 N N . PHE B 1 56 ? -6.941 -15.812 2.727 1 97.06 56 PHE B N 1
ATOM 1704 C CA . PHE B 1 56 ? -6.309 -16.781 3.623 1 97.06 56 PHE B CA 1
ATOM 1705 C C . PHE B 1 56 ? -6.902 -18.172 3.43 1 97.06 56 PHE B C 1
ATOM 1707 O O . PHE B 1 56 ? -6.23 -19.172 3.67 1 97.06 56 PHE B O 1
ATOM 1714 N N . ASN B 1 57 ? -8.148 -18.188 3.088 1 94.75 57 ASN B N 1
ATOM 1715 C CA . ASN B 1 57 ? -8.859 -19.438 2.889 1 94.75 57 ASN B CA 1
ATOM 1716 C C . ASN B 1 57 ? -9.828 -19.359 1.716 1 94.75 57 ASN B C 1
ATOM 1718 O O . ASN B 1 57 ? -11.031 -19.172 1.911 1 94.75 57 ASN B O 1
ATOM 1722 N N . PRO B 1 58 ? -9.383 -19.688 0.533 1 91.38 58 PRO B N 1
ATOM 1723 C CA . PRO B 1 58 ? -10.227 -19.531 -0.652 1 91.38 58 PRO B CA 1
ATOM 1724 C C . PRO B 1 58 ? -11.43 -20.469 -0.648 1 91.38 58 PRO B C 1
ATOM 1726 O O . PRO B 1 58 ? -12.43 -20.188 -1.319 1 91.38 58 PRO B O 1
ATOM 1729 N N . LYS B 1 59 ? -11.359 -21.484 0.063 1 91.19 59 LYS B N 1
ATOM 1730 C CA . LYS B 1 59 ? -12.477 -22.422 0.141 1 91.19 59 LYS B CA 1
ATOM 1731 C C . LYS B 1 59 ? -13.672 -21.797 0.847 1 91.19 59 LYS B C 1
ATOM 1733 O O . LYS B 1 59 ? -14.812 -22.234 0.656 1 91.19 59 LYS B O 1
ATOM 1738 N N . SER B 1 60 ? -13.336 -20.859 1.724 1 89.62 60 SER B N 1
ATOM 1739 C CA . SER B 1 60 ? -14.406 -20.234 2.49 1 89.62 60 SER B CA 1
ATOM 1740 C C . SER B 1 60 ? -15.461 -19.625 1.573 1 89.62 60 SER B C 1
ATOM 1742 O O . SER B 1 60 ? -16.656 -19.891 1.724 1 89.62 60 SER B O 1
ATOM 1744 N N . LEU B 1 61 ? -15.07 -18.859 0.595 1 88.69 61 LEU B N 1
ATOM 1745 C CA . LEU B 1 61 ? -16 -18.219 -0.32 1 88.69 61 LEU B CA 1
ATOM 1746 C C . LEU B 1 61 ? -16.609 -19.219 -1.294 1 88.69 61 LEU B C 1
ATOM 1748 O O . LEU B 1 61 ? -17.766 -19.109 -1.674 1 88.69 61 LEU B O 1
ATOM 1752 N N . ALA B 1 62 ? -15.852 -20.172 -1.668 1 90.31 62 ALA B N 1
ATOM 1753 C CA . ALA B 1 62 ? -16.312 -21.188 -2.605 1 90.31 62 ALA B CA 1
ATOM 1754 C C . ALA B 1 62 ? -17.453 -22.016 -2.004 1 90.31 62 ALA B C 1
ATOM 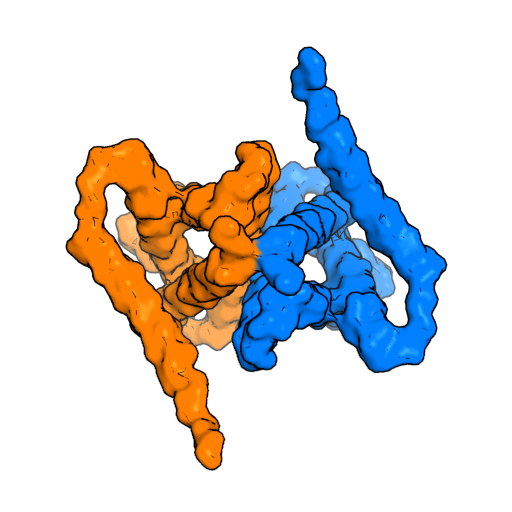1756 O O . ALA B 1 62 ? -18.344 -22.469 -2.721 1 90.31 62 ALA B O 1
ATOM 1757 N N . SER B 1 63 ? -17.344 -22.219 -0.759 1 90.38 63 SER B N 1
ATOM 1758 C CA . SER B 1 63 ? -18.391 -22.969 -0.078 1 90.38 63 SER B CA 1
ATOM 1759 C C . SER B 1 63 ? -19.688 -22.156 0.01 1 90.38 63 SER B C 1
ATOM 1761 O O . SER B 1 63 ? -20.781 -22.719 -0.117 1 90.38 63 SER B O 1
ATOM 1763 N N . LEU B 1 64 ? -19.578 -20.875 0.257 1 89.56 64 LEU B N 1
ATOM 1764 C CA . LEU B 1 64 ? -20.734 -20.016 0.401 1 89.56 64 LEU B CA 1
ATOM 1765 C C . LEU B 1 64 ? -21.328 -19.656 -0.961 1 89.56 64 LEU B C 1
ATOM 1767 O O . LEU B 1 64 ? -22.547 -19.484 -1.094 1 89.56 64 LEU B O 1
ATOM 1771 N N . PHE B 1 65 ? -20.5 -19.531 -1.953 1 91.12 65 PHE B N 1
ATOM 1772 C CA . PHE B 1 65 ? -20.906 -19.156 -3.305 1 91.12 65 PHE B CA 1
ATOM 1773 C C . PHE B 1 65 ? -20.203 -20.031 -4.336 1 91.12 65 PHE B C 1
ATOM 1775 O O . PHE B 1 65 ? -19.328 -19.562 -5.062 1 91.12 65 PHE B O 1
ATOM 1782 N N . PRO B 1 66 ? -20.688 -21.219 -4.535 1 90 66 PRO B N 1
ATOM 1783 C CA . PRO B 1 66 ? -20 -22.188 -5.391 1 90 66 PRO B CA 1
ATOM 1784 C C . PRO B 1 66 ? -19.969 -21.766 -6.855 1 90 66 PRO B C 1
ATOM 1786 O O . PRO B 1 66 ? -18.969 -22 -7.547 1 90 66 PRO B O 1
ATOM 1789 N N . ASN B 1 67 ? -20.969 -21.062 -7.383 1 91.19 67 ASN B N 1
ATOM 1790 C CA . ASN B 1 67 ? -21.016 -20.703 -8.797 1 91.19 67 ASN B CA 1
ATOM 1791 C C . ASN B 1 67 ? -20.641 -19.234 -9.008 1 91.19 67 ASN B C 1
ATOM 1793 O O . ASN B 1 67 ? -20.609 -18.766 -10.141 1 91.19 67 ASN B O 1
ATOM 1797 N N . GLY B 1 68 ? -20.219 -18.562 -7.887 1 91.25 68 GLY B N 1
ATOM 1798 C CA . GLY B 1 68 ? -19.953 -17.141 -8.031 1 91.25 68 GLY B CA 1
ATOM 1799 C C . GLY B 1 68 ? -18.781 -16.656 -7.203 1 91.25 68 GLY B C 1
ATOM 1800 O O . GLY B 1 68 ? -18.688 -15.469 -6.879 1 91.25 68 GLY B O 1
ATOM 1801 N N . ASN B 1 69 ? -18 -17.547 -6.883 1 89.38 69 ASN B N 1
ATOM 1802 C CA . ASN B 1 69 ? -16.922 -17.234 -5.938 1 89.38 69 ASN B CA 1
ATOM 1803 C C . ASN B 1 69 ? -15.992 -16.172 -6.488 1 89.38 69 ASN B C 1
ATOM 1805 O O . ASN B 1 69 ? -15.609 -15.242 -5.773 1 89.38 69 ASN B O 1
ATOM 1809 N N . HIS B 1 70 ? -15.617 -16.188 -7.801 1 92.31 70 HIS B N 1
ATOM 1810 C CA . HIS B 1 70 ? -14.734 -15.188 -8.391 1 92.31 70 HIS B CA 1
ATOM 1811 C C . HIS B 1 70 ? -15.422 -13.836 -8.477 1 92.31 70 HIS B C 1
ATOM 1813 O O . HIS B 1 70 ? -14.789 -12.797 -8.258 1 92.31 70 HIS B O 1
ATOM 1819 N N . MET B 1 71 ? -16.703 -13.875 -8.758 1 93.81 71 MET B N 1
ATOM 1820 C CA . MET B 1 71 ? -17.469 -12.641 -8.867 1 93.81 71 MET B CA 1
ATOM 1821 C C . MET B 1 71 ? -17.609 -11.961 -7.512 1 93.81 71 MET B C 1
ATOM 1823 O O . MET B 1 71 ? -17.438 -10.75 -7.398 1 93.81 71 MET B O 1
ATOM 1827 N N . VAL B 1 72 ? -17.859 -12.719 -6.551 1 93.62 72 VAL B N 1
ATOM 1828 C CA . VAL B 1 72 ? -18.031 -12.18 -5.207 1 93.62 72 VAL B CA 1
ATOM 1829 C C . VAL B 1 72 ? -16.719 -11.602 -4.703 1 93.62 72 VAL B C 1
ATOM 1831 O O . VAL B 1 72 ? -16.688 -10.523 -4.105 1 93.62 72 VAL B O 1
ATOM 1834 N N . ALA B 1 73 ? -15.625 -12.281 -4.922 1 95.56 73 ALA B N 1
ATOM 1835 C CA . ALA B 1 73 ? -14.305 -11.789 -4.523 1 95.56 73 ALA B CA 1
ATOM 1836 C C . ALA B 1 73 ? -13.992 -10.453 -5.18 1 95.56 73 ALA B C 1
ATOM 1838 O O . ALA B 1 73 ? -13.477 -9.539 -4.527 1 95.56 73 ALA B O 1
ATOM 1839 N N . ASN B 1 74 ? -14.398 -10.312 -6.418 1 94.75 74 ASN B N 1
ATOM 1840 C CA . ASN B 1 74 ? -14.164 -9.07 -7.145 1 94.75 74 ASN B CA 1
ATOM 1841 C C . ASN B 1 74 ? -15.047 -7.938 -6.621 1 94.75 74 ASN B C 1
ATOM 1843 O O . ASN B 1 74 ? -14.609 -6.785 -6.559 1 94.75 74 ASN B O 1
ATOM 1847 N N . MET B 1 75 ? -16.188 -8.297 -6.277 1 96.38 75 MET B N 1
ATOM 1848 C CA . MET B 1 75 ? -17.094 -7.297 -5.703 1 96.38 75 MET B CA 1
ATOM 1849 C C . MET B 1 75 ? -16.578 -6.82 -4.348 1 96.38 75 MET B C 1
ATOM 1851 O O . MET B 1 75 ? -16.672 -5.637 -4.023 1 96.38 75 MET B O 1
ATOM 1855 N N . LEU B 1 76 ? -16.094 -7.746 -3.613 1 96.25 76 LEU B N 1
ATOM 1856 C CA . LEU B 1 76 ? -15.5 -7.375 -2.332 1 96.25 76 LEU B CA 1
ATOM 1857 C C . LEU B 1 76 ? -14.297 -6.457 -2.535 1 96.25 76 LEU B C 1
ATOM 1859 O O . LEU B 1 76 ? -14.18 -5.43 -1.867 1 96.25 76 LEU B O 1
ATOM 1863 N N . LEU B 1 77 ? -13.469 -6.867 -3.471 1 96.88 77 LEU B N 1
ATOM 1864 C CA . LEU B 1 77 ? -12.281 -6.082 -3.762 1 96.88 77 LEU B CA 1
ATOM 1865 C C . LEU B 1 77 ? -12.656 -4.695 -4.273 1 96.88 77 LEU B C 1
ATOM 1867 O O . LEU B 1 77 ? -12.047 -3.697 -3.875 1 96.88 77 LEU B O 1
ATOM 1871 N N . PHE B 1 78 ? -13.664 -4.66 -5.121 1 97 78 PHE B N 1
ATOM 1872 C CA . PHE B 1 78 ? -14.117 -3.385 -5.668 1 97 78 PHE B CA 1
ATOM 1873 C C . PHE B 1 78 ? -14.672 -2.49 -4.562 1 97 78 PHE B C 1
ATOM 1875 O O . PHE B 1 78 ? -14.344 -1.303 -4.496 1 97 78 PHE B O 1
ATOM 1882 N N . ASN B 1 79 ? -15.414 -3.049 -3.73 1 96.31 79 ASN B N 1
ATOM 1883 C CA . ASN B 1 79 ? -16.031 -2.293 -2.643 1 96.31 79 ASN B CA 1
ATOM 1884 C C . ASN B 1 79 ? -14.977 -1.787 -1.655 1 96.31 79 ASN B C 1
ATOM 1886 O O . ASN B 1 79 ? -15.133 -0.705 -1.084 1 96.31 79 ASN B O 1
ATOM 1890 N N . THR B 1 80 ? -14 -2.588 -1.404 1 97.75 80 THR B N 1
ATOM 1891 C CA . THR B 1 80 ? -12.938 -2.143 -0.506 1 97.75 80 THR B CA 1
ATOM 1892 C C . THR B 1 80 ? -12.172 -0.967 -1.109 1 97.75 80 THR B C 1
ATOM 1894 O O . THR B 1 80 ? -11.766 -0.051 -0.392 1 97.75 80 THR B O 1
ATOM 1897 N N . HIS B 1 81 ? -11.992 -0.962 -2.424 1 98.06 81 HIS B N 1
ATOM 1898 C CA . HIS B 1 81 ? -11.344 0.164 -3.082 1 98.06 81 HIS B CA 1
ATOM 1899 C C . HIS B 1 81 ? -12.188 1.429 -2.975 1 98.06 81 HIS B C 1
ATOM 1901 O O . HIS B 1 81 ? -11.672 2.5 -2.645 1 98.06 81 HIS B O 1
ATOM 1907 N N . LEU B 1 82 ? -13.445 1.231 -3.242 1 96.44 82 LEU B N 1
ATOM 1908 C CA . LEU B 1 82 ? -14.367 2.365 -3.156 1 96.44 82 LEU B CA 1
ATOM 1909 C C . LEU B 1 82 ? -14.422 2.906 -1.731 1 96.44 82 LEU B C 1
ATOM 1911 O O . LEU B 1 82 ? -14.375 4.121 -1.522 1 96.44 82 LEU B O 1
ATOM 1915 N N . GLY B 1 83 ? -14.547 2.049 -0.833 1 96 83 GLY B N 1
ATOM 1916 C CA . GLY B 1 83 ? -14.609 2.445 0.564 1 96 83 GLY B CA 1
ATOM 1917 C C . GLY B 1 83 ? -13.359 3.162 1.033 1 96 83 GLY B C 1
ATOM 1918 O O . GLY B 1 83 ? -13.438 4.25 1.606 1 96 83 GLY B O 1
ATOM 1919 N N . ALA B 1 84 ? -12.211 2.537 0.821 1 97.12 84 ALA B N 1
ATOM 1920 C CA . ALA B 1 84 ? -10.945 3.146 1.221 1 97.12 84 ALA B CA 1
ATOM 1921 C C . ALA B 1 84 ? -10.727 4.477 0.507 1 97.12 84 ALA B C 1
ATOM 1923 O O . ALA B 1 84 ? -10.273 5.449 1.116 1 97.12 84 ALA B O 1
ATOM 1924 N N . GLY B 1 85 ? -11.055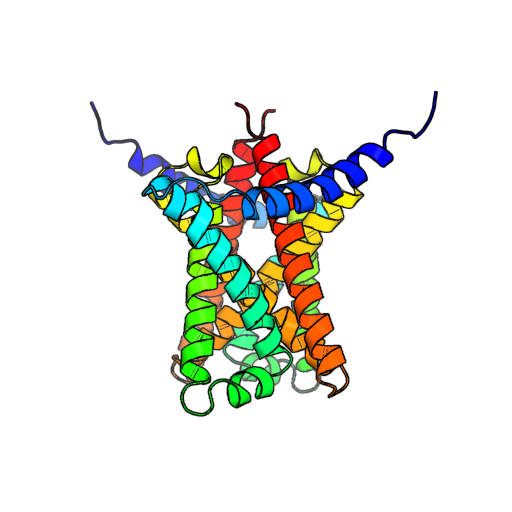 4.504 -0.759 1 96.81 85 GLY B N 1
ATOM 1925 C CA . GLY B 1 85 ? -10.906 5.73 -1.526 1 96.81 85 GLY B CA 1
ATOM 1926 C C . GLY B 1 85 ? -11.758 6.871 -1.005 1 96.81 85 GLY B C 1
ATOM 1927 O O . GLY B 1 85 ? -11.273 7.992 -0.842 1 96.81 85 GLY B O 1
ATOM 1928 N N . LEU B 1 86 ? -12.953 6.613 -0.745 1 94.38 86 LEU B N 1
ATOM 1929 C CA . LEU B 1 86 ? -13.852 7.648 -0.249 1 94.38 86 LEU B CA 1
ATOM 1930 C C . LEU B 1 86 ? -13.477 8.055 1.173 1 94.38 86 LEU B C 1
ATOM 1932 O O . LEU B 1 86 ? -13.617 9.227 1.544 1 94.38 86 LEU B O 1
ATOM 1936 N N . TYR B 1 87 ? -13.117 7.09 1.912 1 94.56 87 TYR B N 1
ATOM 1937 C CA . TYR B 1 87 ? -12.641 7.406 3.256 1 94.56 87 TYR B CA 1
ATOM 1938 C C . TYR B 1 87 ? -11.508 8.414 3.211 1 94.56 87 TYR B C 1
ATOM 1940 O O . TYR B 1 87 ? -11.516 9.406 3.939 1 94.56 87 TYR B O 1
ATOM 1948 N N . LEU B 1 88 ? -10.562 8.172 2.34 1 95.62 88 LEU B N 1
ATOM 1949 C CA . LEU B 1 88 ? -9.414 9.062 2.221 1 95.62 88 LEU B CA 1
ATOM 1950 C C . LEU B 1 88 ? -9.82 10.391 1.594 1 95.62 88 LEU B C 1
ATOM 1952 O O . LEU B 1 88 ? -9.367 11.453 2.027 1 95.62 88 LEU B O 1
ATOM 1956 N N . PHE B 1 89 ? -10.695 10.281 0.6 1 94.06 89 PHE B N 1
ATOM 1957 C CA . PHE B 1 89 ? -11.133 11.461 -0.137 1 94.06 89 PHE B CA 1
ATOM 1958 C C . PHE B 1 89 ? -11.789 12.469 0.797 1 94.06 89 PHE B C 1
ATOM 1960 O O . PHE B 1 89 ? -11.672 13.68 0.591 1 94.06 89 PHE B O 1
ATOM 1967 N N . ASN B 1 90 ? -12.414 12.047 1.821 1 91.44 90 ASN B N 1
ATOM 1968 C CA . ASN B 1 90 ? -13.188 12.914 2.701 1 91.44 90 ASN B CA 1
ATOM 1969 C C . ASN B 1 90 ? -12.398 13.305 3.945 1 91.44 90 ASN B C 1
ATOM 1971 O O . ASN B 1 90 ? -12.953 13.875 4.887 1 91.44 90 ASN B O 1
ATOM 1975 N N . ARG B 1 91 ? -11.219 13.039 3.943 1 92 91 ARG B N 1
ATOM 1976 C CA . ARG B 1 91 ? -10.391 13.398 5.09 1 92 91 ARG B CA 1
ATOM 1977 C C . ARG B 1 91 ? -10.07 14.891 5.078 1 92 91 ARG B C 1
ATOM 1979 O O . ARG B 1 91 ? -9.977 15.5 4.016 1 92 91 ARG B O 1
ATOM 1986 N N . ARG B 1 92 ? -9.844 15.414 6.238 1 89.62 92 ARG B N 1
ATOM 1987 C CA . ARG B 1 92 ? -9.656 16.859 6.426 1 89.62 92 ARG B CA 1
ATOM 1988 C C . ARG B 1 92 ? -8.391 17.328 5.719 1 89.62 92 ARG B C 1
ATOM 1990 O O . ARG B 1 92 ? -8.391 18.391 5.098 1 89.62 92 ARG B O 1
ATOM 1997 N N . HIS B 1 93 ? -7.328 16.672 5.852 1 90.75 93 HIS B N 1
ATOM 1998 C CA . HIS B 1 93 ? -6.074 17.125 5.27 1 90.75 93 HIS B CA 1
ATOM 1999 C C . HIS B 1 93 ? -6.152 17.156 3.746 1 90.75 93 HIS B C 1
ATOM 2001 O O . HIS B 1 93 ? -5.438 17.938 3.1 1 90.75 93 HIS B O 1
ATOM 2007 N N . LEU B 1 94 ? -7.035 16.312 3.154 1 92.88 94 LEU B N 1
ATOM 2008 C CA . LEU B 1 94 ? -7.172 16.297 1.703 1 92.88 94 LEU B CA 1
ATOM 2009 C C . LEU B 1 94 ? -8.234 17.297 1.247 1 92.88 94 LEU B C 1
ATOM 2011 O O . LEU B 1 94 ? -8.289 17.656 0.07 1 92.88 94 LEU B O 1
ATOM 2015 N N . ALA B 1 95 ? -9.078 17.703 2.127 1 88.69 95 ALA B N 1
ATOM 2016 C CA . ALA B 1 95 ? -10.125 18.672 1.8 1 88.69 95 ALA B CA 1
ATOM 2017 C C . ALA B 1 95 ? -9.523 20.016 1.397 1 88.69 95 ALA B C 1
ATOM 2019 O O . ALA B 1 95 ? -10.188 20.812 0.743 1 88.69 95 ALA B O 1
ATOM 2020 N N . LEU B 1 96 ? -8.312 20.219 1.744 1 86.75 96 LEU B N 1
ATOM 2021 C CA . LEU B 1 96 ? -7.633 21.469 1.454 1 86.75 96 LEU B CA 1
ATOM 2022 C C . LEU B 1 96 ? -7.039 21.453 0.05 1 86.75 96 LEU B C 1
ATOM 2024 O O . LEU B 1 96 ? -6.656 22.5 -0.477 1 86.75 96 LEU B O 1
ATOM 2028 N N . ALA B 1 97 ? -6.984 20.344 -0.564 1 89.12 97 ALA B N 1
ATOM 2029 C CA . ALA B 1 97 ? -6.395 20.203 -1.893 1 89.12 97 ALA B CA 1
ATOM 2030 C C . ALA B 1 97 ? -7.453 20.359 -2.982 1 89.12 97 ALA B C 1
ATOM 2032 O O . ALA B 1 97 ? -8.633 20.094 -2.75 1 89.12 97 ALA B O 1
ATOM 2033 N N . PRO B 1 98 ? -7.02 20.891 -4.145 1 91.69 98 PRO B N 1
ATOM 2034 C CA . PRO B 1 98 ? -7.957 20.875 -5.273 1 91.69 98 PRO B CA 1
ATOM 2035 C C . PRO B 1 98 ? -8.508 19.484 -5.559 1 91.69 98 PRO B C 1
ATOM 2037 O O . PRO B 1 98 ? -7.844 18.484 -5.27 1 91.69 98 PRO B O 1
ATOM 2040 N N . THR B 1 99 ? -9.672 19.406 -6.164 1 91.94 99 THR B N 1
ATOM 2041 C CA . THR B 1 99 ? -10.422 18.156 -6.332 1 91.94 99 THR B CA 1
ATOM 2042 C C . THR B 1 99 ? -9.609 17.141 -7.113 1 91.94 99 THR B C 1
ATOM 2044 O O . THR B 1 99 ? -9.625 15.945 -6.793 1 91.94 99 THR B O 1
ATOM 2047 N N . HIS B 1 100 ? -8.93 17.562 -8.141 1 92.56 100 HIS B N 1
ATOM 2048 C CA . HIS B 1 100 ? -8.18 16.609 -8.961 1 92.56 100 HIS B CA 1
ATOM 2049 C C . HIS B 1 100 ? -7.043 15.984 -8.164 1 92.56 100 HIS B C 1
ATOM 2051 O O . HIS B 1 100 ? -6.738 14.797 -8.336 1 92.56 100 HIS B O 1
ATOM 2057 N N . TYR B 1 101 ? -6.352 16.688 -7.293 1 92.94 101 TYR B N 1
ATOM 2058 C CA . TYR B 1 101 ? -5.301 16.141 -6.438 1 92.94 101 TYR B CA 1
ATOM 2059 C C . TYR B 1 101 ? -5.887 15.281 -5.332 1 92.94 101 TYR B C 1
ATOM 2061 O O . TYR B 1 101 ? -5.316 14.242 -4.98 1 92.94 101 TYR B O 1
ATOM 2069 N N . ARG B 1 102 ? -6.965 15.672 -4.906 1 94.81 102 ARG B N 1
ATOM 2070 C CA . ARG B 1 102 ? -7.66 14.891 -3.889 1 94.81 102 ARG B CA 1
ATOM 2071 C C . ARG B 1 102 ? -8.016 13.5 -4.41 1 94.81 102 ARG B C 1
ATOM 2073 O O . ARG B 1 102 ? -7.812 12.508 -3.717 1 94.81 102 ARG B O 1
ATOM 2080 N N . LEU B 1 103 ? -8.547 13.555 -5.586 1 94.62 103 LEU B N 1
ATOM 2081 C CA . LEU B 1 103 ? -8.914 12.297 -6.227 1 94.62 103 LEU B CA 1
ATOM 2082 C C . LEU B 1 103 ? -7.68 11.438 -6.48 1 94.62 103 LEU B C 1
ATOM 2084 O O . LEU B 1 103 ? -7.691 10.234 -6.227 1 94.62 103 LEU B O 1
ATOM 2088 N N . MET B 1 104 ? -6.641 12.039 -6.91 1 95.88 104 MET B N 1
ATOM 2089 C CA . MET B 1 104 ? -5.418 11.305 -7.219 1 95.88 104 MET B CA 1
ATOM 2090 C C . MET B 1 104 ? -4.824 10.68 -5.961 1 95.88 104 MET B C 1
ATOM 2092 O O . MET B 1 104 ? -4.492 9.492 -5.945 1 95.88 104 MET B O 1
ATOM 2096 N N . TYR B 1 105 ? -4.73 11.414 -4.902 1 96.75 105 TYR B N 1
ATOM 2097 C CA . TYR B 1 105 ? -4.156 10.922 -3.652 1 96.75 105 TYR B CA 1
ATOM 2098 C C . TYR B 1 105 ? -5.027 9.828 -3.047 1 96.75 105 TYR B C 1
ATOM 2100 O O . TYR B 1 105 ? -4.512 8.828 -2.535 1 96.75 105 TYR B O 1
ATOM 2108 N N . SER B 1 106 ? -6.32 10 -3.125 1 97.25 106 SER B N 1
ATOM 2109 C CA . SER B 1 106 ? -7.23 9.031 -2.529 1 97.25 106 SER B CA 1
ATOM 2110 C C . SER B 1 106 ? -7.223 7.715 -3.303 1 97.25 106 SER B C 1
ATOM 2112 O O . SER B 1 106 ? -7.207 6.637 -2.705 1 97.25 106 SER B O 1
ATOM 2114 N N . VAL B 1 107 ? -7.238 7.82 -4.617 1 97.31 107 VAL B N 1
ATOM 2115 C CA . VAL B 1 107 ? -7.195 6.621 -5.445 1 97.31 107 VAL B CA 1
ATOM 2116 C C . VAL B 1 107 ? -5.859 5.906 -5.258 1 97.31 107 VAL B C 1
ATOM 2118 O O . VAL B 1 107 ? -5.82 4.688 -5.078 1 97.31 107 VAL B O 1
ATOM 2121 N N . TYR B 1 108 ? -4.805 6.68 -5.309 1 98 108 TYR B N 1
ATOM 2122 C CA . TYR B 1 108 ? -3.467 6.141 -5.078 1 98 108 TYR B CA 1
ATOM 2123 C C . TYR B 1 108 ? -3.395 5.422 -3.734 1 98 108 TYR B C 1
ATOM 2125 O O . TYR B 1 108 ? -2.932 4.281 -3.66 1 98 108 TYR B O 1
ATOM 2133 N N . GLY B 1 109 ? -3.844 6.086 -2.674 1 97.88 109 GLY B N 1
ATOM 2134 C CA . GLY B 1 109 ? -3.822 5.512 -1.339 1 97.88 109 GLY B CA 1
ATOM 2135 C C . GLY B 1 109 ? -4.652 4.246 -1.22 1 97.88 109 GLY B C 1
ATOM 2136 O O . GLY B 1 109 ? -4.219 3.27 -0.608 1 97.88 109 GLY B O 1
ATOM 2137 N N . ALA B 1 110 ? -5.777 4.246 -1.849 1 98.44 110 ALA B N 1
ATOM 2138 C CA . ALA B 1 110 ? -6.672 3.092 -1.778 1 98.44 110 ALA B CA 1
ATOM 2139 C C . ALA B 1 110 ? -6.074 1.889 -2.504 1 98.44 110 ALA B C 1
ATOM 2141 O O . ALA B 1 110 ? -6.105 0.769 -1.989 1 98.44 110 ALA B O 1
ATOM 2142 N N . VAL B 1 111 ? -5.535 2.137 -3.633 1 98.12 111 VAL B N 1
ATOM 2143 C CA . VAL B 1 111 ? -4.961 1.062 -4.438 1 98.12 111 VAL B CA 1
ATOM 2144 C C . VAL B 1 111 ? -3.766 0.454 -3.711 1 98.12 111 VAL B C 1
ATOM 2146 O O . VAL B 1 111 ? -3.688 -0.766 -3.547 1 98.12 111 VAL B O 1
ATOM 2149 N N . ILE B 1 112 ? -2.918 1.307 -3.23 1 98.44 112 ILE B N 1
ATOM 2150 C CA . ILE B 1 112 ? -1.704 0.851 -2.562 1 98.44 112 ILE B CA 1
ATOM 2151 C C . ILE B 1 112 ? -2.068 0.129 -1.267 1 98.44 112 ILE B C 1
ATOM 2153 O O . ILE B 1 112 ? -1.491 -0.914 -0.947 1 98.44 112 ILE B O 1
ATOM 2157 N N . PHE B 1 113 ? -2.973 0.621 -0.531 1 98.62 113 PHE B N 1
ATOM 2158 C CA . PHE B 1 113 ? -3.402 0.021 0.726 1 98.62 113 PHE B CA 1
ATOM 2159 C C . PHE B 1 113 ? -3.973 -1.373 0.493 1 98.62 113 PHE B C 1
ATOM 2161 O O . PHE B 1 113 ? -3.572 -2.332 1.157 1 98.62 113 PHE B O 1
ATOM 2168 N N . ASN B 1 114 ? -4.879 -1.436 -0.445 1 98.69 114 ASN B N 1
ATOM 2169 C CA . ASN B 1 114 ? -5.547 -2.711 -0.688 1 98.69 114 ASN B CA 1
ATOM 2170 C C . ASN B 1 114 ? -4.586 -3.742 -1.274 1 98.69 114 ASN B C 1
ATOM 2172 O O . ASN B 1 114 ? -4.496 -4.867 -0.778 1 98.69 114 ASN B O 1
ATOM 2176 N N . PHE B 1 115 ? -3.891 -3.352 -2.248 1 98.62 115 PHE B N 1
ATOM 2177 C CA . PHE B 1 115 ? -2.998 -4.297 -2.908 1 98.62 115 PHE B CA 1
ATOM 2178 C C . PHE B 1 115 ? -1.836 -4.672 -1.996 1 98.62 115 PHE B C 1
ATOM 2180 O O . PHE B 1 115 ? -1.385 -5.816 -1.996 1 98.62 115 PHE B O 1
ATOM 2187 N N . GLY B 1 116 ? -1.354 -3.707 -1.251 1 98.56 116 GLY B N 1
ATOM 2188 C CA . GLY B 1 116 ? -0.321 -4.016 -0.276 1 98.56 116 GLY B CA 1
ATOM 2189 C C . GLY B 1 116 ? -0.776 -5.008 0.78 1 98.56 116 GLY B C 1
ATOM 2190 O O . GLY B 1 116 ? -0.037 -5.926 1.139 1 98.56 116 GLY B O 1
ATOM 2191 N N . SER B 1 117 ? -1.976 -4.844 1.256 1 98.44 117 SER B N 1
ATOM 2192 C CA . SER B 1 117 ? -2.529 -5.762 2.248 1 98.44 117 SER B CA 1
ATOM 2193 C C . SER B 1 117 ? -2.705 -7.16 1.671 1 98.44 117 SER B C 1
ATOM 2195 O O . SER B 1 117 ? -2.391 -8.156 2.33 1 98.44 117 SER B O 1
ATOM 2197 N N . ILE B 1 118 ? -3.166 -7.156 0.475 1 98 118 ILE B N 1
ATOM 2198 C CA . ILE B 1 118 ? -3.412 -8.438 -0.186 1 98 118 ILE B CA 1
ATOM 2199 C C . ILE B 1 118 ? -2.105 -9.219 -0.298 1 98 118 ILE B C 1
ATOM 2201 O O . ILE B 1 118 ? -2.062 -10.414 0.008 1 98 118 ILE B O 1
ATOM 2205 N N . LEU B 1 119 ? -1.124 -8.531 -0.763 1 97.94 119 LEU B N 1
ATOM 2206 C CA . LEU B 1 119 ? 0.153 -9.227 -0.892 1 97.94 119 LEU B CA 1
ATOM 2207 C C . LEU B 1 119 ? 0.694 -9.625 0.476 1 97.94 119 LEU B C 1
ATOM 2209 O O . LEU B 1 119 ? 1.226 -10.727 0.64 1 97.94 119 LEU B O 1
ATOM 2213 N N . LEU B 1 120 ? 0.56 -8.82 1.434 1 97.62 120 LEU B N 1
ATOM 2214 C CA . LEU B 1 120 ? 0.981 -9.156 2.791 1 97.62 120 LEU B CA 1
ATOM 2215 C C . LEU B 1 120 ? 0.25 -10.391 3.299 1 97.62 120 LEU B C 1
ATOM 2217 O O . LEU B 1 120 ? 0.867 -11.281 3.889 1 97.62 120 LEU B O 1
ATOM 2221 N N . TRP B 1 121 ? -0.99 -10.453 3.076 1 97.81 121 TRP B N 1
ATOM 2222 C CA . TRP B 1 121 ? -1.794 -11.594 3.492 1 97.81 121 TRP B CA 1
ATOM 2223 C C . TRP B 1 121 ? -1.371 -12.859 2.746 1 97.81 121 TRP B C 1
ATOM 2225 O O . TRP B 1 121 ? -1.296 -13.938 3.336 1 97.81 121 TRP B O 1
ATOM 2235 N N . ALA B 1 122 ? -1.139 -12.766 1.489 1 96.56 122 ALA B N 1
ATOM 2236 C CA . ALA B 1 122 ? -0.71 -13.906 0.682 1 96.56 122 ALA B CA 1
ATOM 2237 C C . ALA B 1 122 ? 0.619 -14.461 1.183 1 96.56 122 ALA B C 1
ATOM 2239 O O . ALA B 1 122 ? 0.799 -15.68 1.256 1 96.56 122 ALA B O 1
ATOM 2240 N N . LEU B 1 123 ? 1.514 -13.57 1.493 1 94.56 123 LEU B N 1
ATOM 2241 C CA . LEU B 1 123 ? 2.812 -14 2.004 1 94.56 123 LEU B CA 1
ATOM 2242 C C . LEU B 1 123 ? 2.674 -14.625 3.389 1 94.56 123 LEU B C 1
ATOM 2244 O O . LEU B 1 123 ? 3.371 -15.586 3.715 1 94.56 123 LEU B O 1
ATOM 2248 N N . SER B 1 124 ? 1.808 -14.125 4.184 1 95.19 124 SER B N 1
ATOM 2249 C CA . SER B 1 124 ? 1.591 -14.625 5.535 1 95.19 124 SER B CA 1
ATOM 2250 C C . SER B 1 124 ? 0.955 -16.016 5.512 1 95.19 124 SER B C 1
ATOM 2252 O O . SER B 1 124 ? 1.269 -16.859 6.352 1 95.19 124 SER B O 1
ATOM 2254 N N . LYS B 1 125 ? 0.169 -16.188 4.602 1 95.38 125 LYS B N 1
ATOM 2255 C CA . LYS B 1 125 ? -0.594 -17.438 4.543 1 95.38 125 LYS B CA 1
ATOM 2256 C C . LYS B 1 125 ? 0.318 -18.625 4.27 1 95.38 125 LYS B C 1
ATOM 2258 O O . LYS B 1 125 ? 0.022 -19.75 4.684 1 95.38 125 LYS B O 1
ATOM 2263 N N . VAL B 1 126 ? 1.425 -18.406 3.602 1 93.12 126 VAL B N 1
ATOM 2264 C CA . VAL B 1 126 ? 2.332 -19.484 3.209 1 93.12 126 VAL B CA 1
ATOM 2265 C C . VAL B 1 126 ? 2.963 -20.109 4.453 1 93.12 126 VAL B C 1
ATOM 2267 O O . VAL B 1 126 ? 3.346 -21.281 4.441 1 93.12 126 VAL B O 1
ATOM 2270 N N . VAL B 1 127 ? 3.061 -19.359 5.438 1 93.19 127 VAL B N 1
ATOM 2271 C CA . VAL B 1 127 ? 3.746 -19.859 6.625 1 93.19 127 VAL B CA 1
ATOM 2272 C C . VAL B 1 127 ? 2.723 -20.391 7.625 1 93.19 127 VAL B C 1
ATOM 2274 O O . VAL B 1 127 ? 3.09 -20.891 8.688 1 93.19 127 VAL B O 1
ATOM 2277 N N . LEU B 1 128 ? 1.437 -20.344 7.312 1 95.62 128 LEU B N 1
ATOM 2278 C CA . LEU B 1 128 ? 0.386 -20.766 8.234 1 95.62 128 LEU B CA 1
ATOM 2279 C C . LEU B 1 128 ? -0.08 -22.188 7.902 1 95.62 128 LEU B C 1
ATOM 2281 O O . LEU B 1 128 ? -0.084 -22.578 6.734 1 95.62 128 LEU B O 1
ATOM 2285 N N . PRO B 1 129 ? -0.434 -22.969 9.008 1 94.69 129 PRO B N 1
ATOM 2286 C CA . PRO B 1 129 ? -1.017 -24.281 8.742 1 94.69 129 PRO B CA 1
ATOM 2287 C C . PRO B 1 129 ? -2.334 -24.203 7.977 1 94.69 129 PRO B C 1
ATOM 2289 O O . PRO B 1 129 ? -3.021 -23.172 8.023 1 94.69 129 PRO B O 1
ATOM 2292 N N . GLU B 1 130 ? -2.627 -25.312 7.309 1 92.69 130 GLU B N 1
ATOM 2293 C CA . GLU B 1 130 ? -3.842 -25.359 6.496 1 92.69 130 GLU B CA 1
ATOM 2294 C C . GLU B 1 130 ? -5.07 -25.656 7.359 1 92.69 130 GLU B C 1
ATOM 2296 O O . GLU B 1 130 ? -5.738 -26.672 7.168 1 92.69 130 GLU B O 1
ATOM 2301 N N . ASN B 1 131 ? -5.277 -24.875 8.352 1 95 131 ASN B N 1
ATOM 2302 C CA . ASN B 1 131 ? -6.441 -24.938 9.227 1 95 131 ASN B CA 1
ATOM 2303 C C . ASN B 1 131 ? -7.336 -23.703 9.062 1 95 131 ASN B C 1
ATOM 2305 O O . ASN B 1 131 ? -6.863 -22.562 9.164 1 95 131 ASN B O 1
ATOM 2309 N N . ALA B 1 132 ? -8.586 -23.969 8.867 1 91.94 132 ALA B N 1
ATOM 2310 C CA . ALA B 1 132 ? -9.539 -22.906 8.562 1 91.94 132 ALA B CA 1
ATOM 2311 C C . ALA B 1 132 ? -9.656 -21.922 9.727 1 91.94 132 ALA B C 1
ATOM 2313 O O . ALA B 1 132 ? -9.781 -20.719 9.516 1 91.94 132 ALA B O 1
ATOM 2314 N N . TRP B 1 133 ? -9.617 -22.453 10.859 1 93.62 133 TRP B N 1
ATOM 2315 C CA . TRP B 1 133 ? -9.781 -21.609 12.039 1 93.62 133 TRP B CA 1
ATOM 2316 C C . TRP B 1 133 ? -8.562 -20.719 12.25 1 93.62 133 TRP B C 1
ATOM 2318 O O . TRP B 1 133 ? -8.695 -19.547 12.594 1 93.62 133 TRP B O 1
ATOM 2328 N N . VAL B 1 134 ? -7.41 -21.297 12.094 1 95.88 134 VAL B N 1
ATOM 2329 C CA . VAL B 1 134 ? -6.18 -20.531 12.266 1 95.88 134 VAL B CA 1
ATOM 2330 C C . VAL B 1 134 ? -6.09 -19.453 11.18 1 95.88 134 VAL B C 1
ATOM 2332 O O . VAL B 1 134 ? -5.836 -18.281 11.477 1 95.88 134 VAL B O 1
ATOM 2335 N N . ARG B 1 135 ? -6.391 -19.766 10 1 96.94 135 ARG B N 1
ATOM 2336 C CA . ARG B 1 135 ? -6.32 -18.828 8.883 1 96.94 135 ARG B CA 1
ATOM 2337 C C . ARG B 1 135 ? -7.41 -17.781 8.977 1 96.94 135 ARG B C 1
ATOM 2339 O O . ARG B 1 135 ? -7.172 -16.609 8.672 1 96.94 135 ARG B O 1
ATOM 2346 N N . GLY B 1 136 ? -8.562 -18.234 9.344 1 96.06 136 GLY B N 1
ATOM 2347 C CA . GLY B 1 136 ? -9.656 -17.297 9.523 1 96.06 136 GLY B CA 1
ATOM 2348 C C . GLY B 1 136 ? -9.375 -16.25 10.594 1 96.06 136 GLY B C 1
ATOM 2349 O O . GLY B 1 136 ? -9.609 -15.062 10.391 1 96.06 136 GLY B O 1
ATOM 2350 N N . SER B 1 137 ? -8.883 -16.719 11.695 1 96.62 137 SER B N 1
ATOM 2351 C CA . SER B 1 137 ? -8.578 -15.805 12.781 1 96.62 137 SER B CA 1
ATOM 2352 C C . SER B 1 137 ? -7.449 -14.852 12.398 1 96.62 137 SER B C 1
ATOM 2354 O O . SER B 1 137 ? -7.492 -13.664 12.734 1 96.62 137 SER B O 1
ATOM 2356 N N . CYS B 1 138 ? -6.473 -15.414 11.75 1 97.44 138 CYS B N 1
ATOM 2357 C CA . CYS B 1 138 ? -5.379 -14.57 11.289 1 97.44 138 CYS B CA 1
ATOM 2358 C C . CYS B 1 138 ? -5.879 -13.516 10.305 1 97.44 138 CYS B C 1
ATOM 2360 O O . CYS B 1 138 ? -5.477 -12.359 10.375 1 97.44 138 CYS B O 1
ATOM 2362 N N . ALA B 1 139 ? -6.773 -13.898 9.43 1 98 139 ALA B N 1
ATOM 2363 C CA . ALA B 1 139 ? -7.336 -12.984 8.438 1 98 139 ALA B CA 1
ATOM 2364 C C . ALA B 1 139 ? -8.039 -11.805 9.102 1 98 139 ALA B C 1
ATOM 2366 O O . ALA B 1 139 ? -7.789 -10.648 8.766 1 98 139 ALA B O 1
ATOM 2367 N N . VAL B 1 140 ? -8.844 -12.102 10.039 1 96.81 140 VAL B N 1
ATOM 2368 C CA . VAL B 1 140 ? -9.633 -11.086 10.719 1 96.81 140 VAL B CA 1
ATOM 2369 C C . VAL B 1 140 ? -8.711 -10.164 11.516 1 96.81 140 VAL B C 1
ATOM 2371 O O . VAL B 1 140 ? -8.82 -8.938 11.43 1 96.81 140 VAL B O 1
ATOM 2374 N N . SER B 1 141 ? -7.816 -10.742 12.203 1 97.38 141 SER B N 1
ATOM 2375 C CA . SER B 1 141 ? -6.895 -9.953 13.008 1 97.38 141 SER B CA 1
ATOM 2376 C C . SER B 1 141 ? -6.008 -9.07 12.133 1 97.38 141 SER B C 1
ATOM 2378 O O . SER B 1 141 ? -5.812 -7.887 12.43 1 97.38 141 SER B O 1
ATOM 2380 N N . ALA B 1 142 ? -5.477 -9.672 11.086 1 97.94 142 ALA B N 1
ATOM 2381 C CA . ALA B 1 142 ? -4.586 -8.93 10.195 1 97.94 142 ALA B CA 1
ATOM 2382 C C . ALA B 1 142 ? -5.32 -7.773 9.523 1 97.94 142 ALA B C 1
ATOM 2384 O O . ALA B 1 142 ? -4.793 -6.664 9.438 1 97.94 142 ALA B O 1
ATOM 2385 N N . SER B 1 143 ? -6.516 -8.07 9.016 1 98.06 143 SER B N 1
ATOM 2386 C CA . SER B 1 143 ? -7.266 -7.016 8.336 1 98.06 143 SER B CA 1
ATOM 2387 C C . SER B 1 143 ? -7.648 -5.898 9.297 1 98.06 143 SER B C 1
ATOM 2389 O O . SER B 1 143 ? -7.574 -4.719 8.945 1 98.06 143 SER B O 1
ATOM 2391 N N . LEU B 1 144 ? -8.031 -6.195 10.492 1 96.19 144 LEU B N 1
ATOM 2392 C CA . LEU B 1 144 ? -8.383 -5.18 11.477 1 96.19 144 LEU B CA 1
ATOM 2393 C C . LEU B 1 144 ? -7.16 -4.363 11.875 1 96.19 144 LEU B C 1
ATOM 2395 O O . LEU B 1 144 ? -7.238 -3.143 12.016 1 96.19 144 LEU B O 1
ATOM 2399 N N . ALA B 1 145 ? -6.074 -5.043 12.078 1 96.06 145 ALA B N 1
ATOM 2400 C CA . ALA B 1 145 ? -4.836 -4.352 12.43 1 96.06 145 ALA B CA 1
ATOM 2401 C C . ALA B 1 145 ? -4.441 -3.352 11.344 1 96.06 145 ALA B C 1
ATOM 2403 O O . ALA B 1 145 ? -4.102 -2.205 11.641 1 96.06 145 ALA B O 1
ATOM 2404 N N . MET B 1 146 ? -4.523 -3.777 10.102 1 97.88 146 MET B N 1
ATOM 2405 C CA . MET B 1 146 ? -4.156 -2.904 8.992 1 97.88 146 MET B CA 1
ATOM 2406 C C . MET B 1 146 ? -5.09 -1.7 8.914 1 97.88 146 MET B C 1
ATOM 2408 O O . MET B 1 146 ? -4.641 -0.578 8.68 1 97.88 146 MET B O 1
ATOM 2412 N N . LEU B 1 147 ? -6.352 -1.914 9.117 1 96.56 147 LEU B N 1
ATOM 2413 C CA . LEU B 1 147 ? -7.324 -0.828 9.078 1 96.56 147 LEU B CA 1
ATOM 2414 C C . LEU B 1 147 ? -7.09 0.153 10.219 1 96.56 147 LEU B C 1
ATOM 2416 O O . LEU B 1 147 ? -7.145 1.368 10.023 1 96.56 147 LEU B O 1
ATOM 2420 N N . LEU B 1 148 ? -6.789 -0.357 11.352 1 94.75 148 LEU B N 1
ATOM 2421 C CA . LEU B 1 148 ? -6.648 0.481 12.539 1 94.75 148 LEU B CA 1
ATOM 2422 C C . LEU B 1 148 ? -5.375 1.319 12.461 1 94.75 148 LEU B C 1
ATOM 2424 O O . LEU B 1 148 ? -5.387 2.504 12.805 1 94.75 148 LEU B O 1
ATOM 2428 N N . ILE B 1 149 ? -4.324 0.7 12.039 1 95.38 149 ILE B N 1
ATOM 2429 C CA . ILE B 1 149 ? -3.078 1.447 11.898 1 95.38 149 ILE B CA 1
ATOM 2430 C C . ILE B 1 149 ? -3.25 2.535 10.844 1 95.38 149 ILE B C 1
ATOM 2432 O O . ILE B 1 149 ? -2.826 3.676 11.039 1 95.38 149 ILE B O 1
ATOM 2436 N N . GLY B 1 150 ? -3.867 2.141 9.672 1 95.75 150 GLY B N 1
ATOM 2437 C CA . GLY B 1 150 ? -4.145 3.127 8.641 1 95.75 150 GLY B CA 1
ATOM 2438 C C . GLY B 1 150 ? -4.992 4.285 9.133 1 95.75 150 GLY B C 1
ATOM 2439 O O . GLY B 1 150 ? -4.695 5.445 8.836 1 95.75 150 GLY B O 1
ATOM 2440 N N . ARG B 1 151 ? -5.992 3.957 9.844 1 94.12 151 ARG B N 1
ATOM 2441 C CA . ARG B 1 151 ? -6.871 4.988 10.383 1 94.12 151 ARG B CA 1
ATOM 2442 C C . ARG B 1 151 ? -6.129 5.871 11.383 1 94.12 151 ARG B C 1
ATOM 2444 O O . ARG B 1 151 ? -6.301 7.09 11.391 1 94.12 151 ARG B O 1
ATOM 2451 N N . GLU B 1 152 ? -5.383 5.234 12.227 1 94 152 GLU B N 1
ATOM 2452 C CA . GLU B 1 152 ? -4.621 6 13.211 1 94 152 GLU B CA 1
ATOM 2453 C C . GLU B 1 152 ? -3.674 6.984 12.531 1 94 152 GLU B C 1
ATOM 2455 O O . GLU B 1 152 ? -3.541 8.125 12.969 1 94 152 GLU B O 1
ATOM 2460 N N . TYR B 1 153 ? -3.041 6.559 11.562 1 95.25 153 TYR B N 1
ATOM 2461 C CA . TYR B 1 153 ? -2.121 7.422 10.828 1 95.25 153 TYR B CA 1
ATOM 2462 C C . TYR B 1 153 ? -2.859 8.609 10.219 1 95.25 153 TYR B C 1
ATOM 2464 O O . TYR B 1 153 ? -2.395 9.75 10.305 1 95.25 153 TYR B O 1
ATOM 2472 N N . VAL B 1 154 ? -3.967 8.344 9.523 1 94.75 154 VAL B N 1
ATOM 2473 C CA . VAL B 1 154 ? -4.727 9.406 8.867 1 94.75 154 VAL B CA 1
ATOM 2474 C C . VAL B 1 154 ? -5.238 10.398 9.906 1 94.75 154 VAL B C 1
ATOM 2476 O O . VAL B 1 154 ? -5.207 11.609 9.68 1 94.75 154 VAL B O 1
ATOM 2479 N N . ASN B 1 155 ? -5.688 9.891 11.031 1 92 155 ASN B N 1
ATOM 2480 C CA . ASN B 1 155 ? -6.129 10.773 12.109 1 92 155 ASN B CA 1
ATOM 2481 C C . ASN B 1 155 ? -4.98 11.617 12.641 1 92 155 ASN B C 1
ATOM 2483 O O . ASN B 1 155 ? -5.172 12.789 12.977 1 92 155 ASN B O 1
ATOM 2487 N N . TYR B 1 156 ? -3.896 10.953 12.828 1 92.44 156 TYR B N 1
ATOM 2488 C CA . TYR B 1 156 ? -2.703 11.672 13.258 1 92.44 156 TYR B CA 1
ATOM 2489 C C . TYR B 1 156 ? -2.395 12.836 12.32 1 92.44 156 TYR B C 1
ATOM 2491 O O . TYR B 1 156 ? -2.172 13.961 12.773 1 92.44 156 TYR B O 1
ATOM 2499 N N . VAL B 1 157 ? -2.377 12.586 11.023 1 93.75 157 VAL B N 1
ATOM 2500 C CA . VAL B 1 157 ? -2.088 13.617 10.031 1 93.75 157 VAL B CA 1
ATOM 2501 C C . VAL B 1 157 ? -3.131 14.727 10.117 1 93.75 157 VAL B C 1
ATOM 2503 O O . VAL B 1 157 ? -2.787 15.914 10.117 1 93.75 157 VAL B O 1
ATOM 2506 N N . ASP B 1 158 ? -4.375 14.352 10.195 1 91.81 158 ASP B N 1
ATOM 2507 C CA . ASP B 1 158 ? -5.461 15.32 10.281 1 91.81 158 ASP B CA 1
ATOM 2508 C C . ASP B 1 158 ? -5.305 16.203 11.516 1 91.81 158 ASP B C 1
ATOM 2510 O O . ASP B 1 158 ? -5.668 17.391 11.492 1 91.81 158 ASP B O 1
ATOM 2514 N N . SER B 1 159 ? -4.809 15.672 12.547 1 90.62 159 SER B N 1
ATOM 2515 C CA . SER B 1 159 ? -4.68 16.406 13.805 1 90.62 159 SER B CA 1
ATOM 2516 C C . SER B 1 159 ? -3.551 17.422 13.734 1 90.62 159 SER B C 1
ATOM 2518 O O . SER B 1 159 ? -3.5 18.359 14.539 1 90.62 159 SER B O 1
ATOM 2520 N N . LYS B 1 160 ? -2.717 17.203 12.82 1 88.5 160 LYS B N 1
ATOM 2521 C CA . LYS B 1 160 ? -1.556 18.078 12.727 1 88.5 160 LYS B CA 1
ATOM 2522 C C . LYS B 1 160 ? -1.81 19.234 11.758 1 88.5 160 LYS B C 1
ATOM 2524 O O . LYS B 1 160 ? -1.004 20.156 11.664 1 88.5 160 LYS B O 1
ATOM 2529 N N . ILE B 1 161 ? -2.795 19.141 10.992 1 82.88 161 ILE B N 1
ATOM 2530 C CA . ILE B 1 161 ? -3.102 20.188 10.023 1 82.88 161 ILE B CA 1
ATOM 2531 C C . ILE B 1 161 ? -3.74 21.375 10.734 1 82.88 161 ILE B C 1
ATOM 2533 O O . ILE B 1 161 ? -4.539 21.203 11.656 1 82.88 161 ILE B O 1
ATOM 2537 N N . LYS B 1 162 ? -3.109 22.547 10.359 1 69.31 162 LYS B N 1
ATOM 2538 C CA . LYS B 1 162 ? -3.582 23.812 10.922 1 69.31 162 LYS B CA 1
ATOM 2539 C C . LYS B 1 162 ? -5.062 24.031 10.617 1 69.31 162 LYS B C 1
ATOM 2541 O O . LYS B 1 162 ? -5.516 23.766 9.5 1 69.31 162 LYS B O 1
ATOM 2546 N N . LYS B 1 163 ? -5.941 24.156 11.711 1 58.59 163 LYS B N 1
ATOM 2547 C CA . LYS B 1 163 ? -7.344 24.531 11.531 1 58.59 163 LYS B CA 1
ATOM 2548 C C . LYS B 1 163 ? -7.473 25.797 10.695 1 58.59 163 LYS B C 1
ATOM 2550 O O . LYS B 1 163 ? -6.605 26.672 10.734 1 58.59 163 LYS B O 1
#

Organism: Strigamia maritima (NCBI:txid126957)